Protein AF-A0A4U5NTP9-F1 (afdb_monomer_lite)

Radius of gyration: 81.12 Å; chains: 1; bounding box: 148×32×217 Å

Structure (mmCIF, N/CA/C/O backbone):
data_AF-A0A4U5NTP9-F1
#
_entry.id   AF-A0A4U5NTP9-F1
#
loop_
_atom_site.group_PDB
_atom_site.id
_atom_site.type_symbol
_atom_site.label_atom_id
_atom_site.label_alt_id
_atom_site.label_comp_id
_atom_site.label_asym_id
_atom_site.label_entity_id
_atom_site.label_seq_id
_atom_site.pdbx_PDB_ins_code
_atom_site.Cartn_x
_atom_site.Cartn_y
_atom_site.Cartn_z
_atom_site.occupancy
_atom_site.B_iso_or_equiv
_atom_site.auth_seq_id
_atom_site.auth_comp_id
_atom_site.auth_asym_id
_atom_site.auth_atom_id
_atom_site.pdbx_PDB_model_num
AT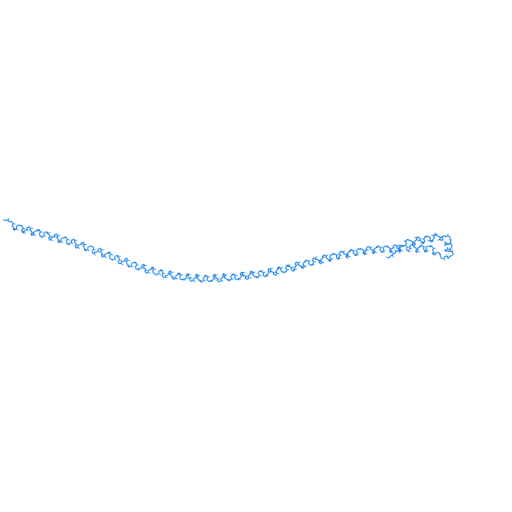OM 1 N N . MET A 1 1 ? -84.550 20.512 112.341 1.00 55.44 1 MET A N 1
ATOM 2 C CA . MET A 1 1 ? -84.584 19.495 111.273 1.00 55.44 1 MET A CA 1
ATOM 3 C C . MET A 1 1 ? -83.662 19.978 110.175 1.00 55.44 1 MET A C 1
ATOM 5 O O . MET A 1 1 ? -84.067 20.943 109.560 1.00 55.44 1 MET A O 1
ATOM 9 N N . ASP A 1 2 ? -82.471 19.397 109.974 1.00 61.06 2 ASP A N 1
ATOM 10 C CA . ASP A 1 2 ? -81.828 19.456 108.637 1.00 61.06 2 ASP A CA 1
ATOM 11 C C . ASP A 1 2 ? -80.583 18.567 108.452 1.00 61.06 2 ASP A C 1
ATOM 13 O O . ASP A 1 2 ? -80.307 18.161 107.331 1.00 61.06 2 ASP A O 1
ATOM 17 N N . PHE A 1 3 ? -79.904 18.121 109.518 1.00 73.62 3 PHE A N 1
ATOM 18 C CA . PHE A 1 3 ? -78.713 17.257 109.379 1.00 73.62 3 PHE A CA 1
ATOM 19 C C . PHE A 1 3 ? -78.983 15.930 108.641 1.00 73.62 3 PHE A C 1
ATOM 21 O O . PHE A 1 3 ? -78.194 15.477 107.818 1.00 73.62 3 PHE A O 1
ATOM 28 N N . HIS A 1 4 ? -80.136 15.301 108.889 1.00 76.88 4 HIS A N 1
ATOM 29 C CA . HIS A 1 4 ? -80.514 14.064 108.196 1.00 76.88 4 HIS A CA 1
ATOM 30 C C . HIS A 1 4 ? -80.747 14.283 106.692 1.00 76.88 4 HIS A C 1
ATOM 32 O O . HIS A 1 4 ? -80.497 13.387 105.889 1.00 76.88 4 HIS A O 1
ATOM 38 N N . ARG A 1 5 ? -81.194 15.485 106.311 1.00 79.06 5 ARG A N 1
ATOM 39 C CA . ARG A 1 5 ? -81.426 15.876 104.920 1.00 79.06 5 ARG A CA 1
ATOM 40 C C . ARG A 1 5 ? -80.103 16.147 104.203 1.00 79.06 5 ARG A C 1
ATOM 42 O O . ARG A 1 5 ? -79.916 15.642 103.103 1.00 79.06 5 ARG A O 1
ATOM 49 N N . GLU A 1 6 ? -79.166 16.825 104.868 1.00 79.56 6 GLU A N 1
ATOM 50 C CA . GLU A 1 6 ? -77.796 17.036 104.376 1.00 79.56 6 GLU A CA 1
ATOM 51 C C . GLU A 1 6 ? -77.040 15.717 104.172 1.00 79.56 6 GLU A C 1
ATOM 53 O O . GLU A 1 6 ? -76.431 15.518 103.125 1.00 79.56 6 GLU A O 1
ATOM 58 N N . VAL A 1 7 ? -77.121 14.772 105.117 1.00 81.00 7 VAL A N 1
ATOM 59 C CA . VAL A 1 7 ? -76.490 13.445 104.970 1.00 81.00 7 VAL A CA 1
ATOM 60 C C . VAL A 1 7 ? -77.064 12.679 103.769 1.00 81.00 7 VAL A C 1
ATOM 62 O O . VAL A 1 7 ? -76.314 12.045 103.025 1.00 81.00 7 VAL A O 1
ATOM 65 N N . LEU A 1 8 ? -78.380 12.759 103.547 1.00 84.12 8 LEU A N 1
ATOM 66 C CA . LEU A 1 8 ? -79.054 12.164 102.387 1.00 84.12 8 LEU A CA 1
ATOM 67 C C . LEU A 1 8 ? -78.630 12.815 101.062 1.00 84.12 8 LEU A C 1
ATOM 69 O O . LEU A 1 8 ? -78.429 12.106 100.072 1.00 84.12 8 LEU A O 1
ATOM 73 N N . ASP A 1 9 ? -78.467 14.138 101.031 1.00 85.06 9 ASP A N 1
ATOM 74 C CA . ASP A 1 9 ? -78.001 14.859 99.843 1.00 85.06 9 ASP A CA 1
ATOM 75 C C . ASP A 1 9 ? -76.523 14.583 99.543 1.00 85.06 9 ASP A C 1
ATOM 77 O O . ASP A 1 9 ? -76.183 14.322 98.388 1.00 85.06 9 ASP A O 1
ATOM 81 N N . VAL A 1 10 ? -75.660 14.506 100.562 1.00 85.38 10 VAL A N 1
ATOM 82 C CA . VAL A 1 10 ? -74.255 14.090 100.405 1.00 85.38 10 VAL A CA 1
ATOM 83 C C . VAL A 1 10 ? -74.169 12.656 99.878 1.00 85.38 10 VAL A C 1
ATOM 85 O O . VAL A 1 10 ? -73.410 12.388 98.950 1.00 85.38 10 VAL A O 1
ATOM 88 N N . GLN A 1 11 ? -74.980 11.723 100.390 1.00 85.12 11 GLN A N 1
ATOM 89 C CA . GLN A 1 11 ? -75.028 10.350 99.866 1.00 85.12 11 GLN A CA 1
ATOM 90 C C . GLN A 1 11 ? -75.490 10.293 98.404 1.00 85.12 11 GLN A C 1
ATOM 92 O O . GLN A 1 11 ? -74.932 9.525 97.614 1.00 85.12 11 GLN A O 1
ATOM 97 N N . LYS A 1 12 ? -76.483 11.105 98.018 1.00 87.25 12 LYS A N 1
ATOM 98 C CA . LYS A 1 12 ? -76.909 11.231 96.616 1.00 87.25 12 LYS A CA 1
ATOM 99 C C . LYS A 1 12 ? -75.796 11.799 95.740 1.00 87.25 12 LYS A C 1
ATOM 101 O O . LYS A 1 12 ? -75.525 11.218 94.692 1.00 87.25 12 LYS A O 1
ATOM 106 N N . GLN A 1 13 ? -75.137 12.876 96.168 1.00 86.25 13 GLN A N 1
ATOM 107 C CA . GLN A 1 13 ? -74.015 13.481 95.443 1.00 86.25 13 GLN A CA 1
ATOM 108 C C . GLN A 1 13 ? -72.869 12.485 95.255 1.00 86.25 13 GLN A C 1
ATOM 110 O O . GLN A 1 13 ? -72.395 12.312 94.138 1.00 86.25 13 GLN A O 1
ATOM 115 N N . LEU A 1 14 ? -72.495 11.746 96.302 1.00 89.00 14 LEU A N 1
ATOM 116 C CA . LEU A 1 14 ? -71.423 10.749 96.247 1.00 89.00 14 LEU A CA 1
ATOM 117 C C . LEU A 1 14 ? -71.774 9.573 95.321 1.00 89.00 14 LEU A C 1
ATOM 119 O O . LEU A 1 14 ? -70.913 9.049 94.615 1.00 89.00 14 LEU A O 1
ATOM 123 N N . LYS A 1 15 ? -73.053 9.174 95.275 1.00 90.38 15 LYS A N 1
ATOM 124 C CA . LYS A 1 15 ? -73.550 8.156 94.338 1.00 90.38 15 LYS A CA 1
ATOM 125 C C . LYS A 1 15 ? -73.507 8.647 92.888 1.00 90.38 15 LYS A C 1
ATOM 127 O O . LYS A 1 15 ? -73.082 7.894 92.015 1.00 90.38 15 LYS A O 1
ATOM 132 N N . VAL A 1 16 ? -73.923 9.890 92.633 1.00 88.69 16 VAL A N 1
ATOM 133 C CA . VAL A 1 16 ? -73.841 10.520 91.303 1.00 88.69 16 VAL A CA 1
ATOM 134 C C . VAL A 1 16 ? -72.384 10.657 90.864 1.00 88.69 16 VAL A C 1
ATOM 136 O O . VAL A 1 16 ? -72.060 10.298 89.735 1.00 88.69 16 VAL A O 1
ATOM 139 N N . GLN A 1 17 ? -71.499 11.088 91.763 1.00 91.19 17 GLN A N 1
ATOM 140 C CA . GLN A 1 17 ? -70.077 11.237 91.484 1.00 91.19 17 GLN A CA 1
ATOM 141 C C . GLN A 1 17 ? -69.429 9.891 91.132 1.00 91.19 17 GLN A C 1
ATOM 143 O O . GLN A 1 17 ? -68.826 9.775 90.069 1.00 91.19 17 GLN A O 1
ATOM 148 N N . ARG A 1 18 ? -69.653 8.835 91.928 1.00 90.94 18 ARG A N 1
ATOM 149 C CA . ARG A 1 18 ? -69.164 7.480 91.603 1.00 90.94 18 ARG A CA 1
ATOM 150 C C . ARG A 1 18 ? -69.682 6.963 90.264 1.00 90.94 18 ARG A C 1
ATOM 152 O O . ARG A 1 18 ? -68.926 6.354 89.519 1.00 90.94 18 ARG A O 1
ATOM 159 N N . MET A 1 19 ? -70.959 7.197 89.952 1.00 92.38 19 MET A N 1
ATOM 160 C CA . MET A 1 19 ? -71.532 6.834 88.650 1.00 92.38 19 MET A CA 1
ATOM 161 C C . MET A 1 19 ? -70.857 7.599 87.505 1.00 92.38 19 MET A C 1
ATOM 163 O O . MET A 1 19 ? -70.591 7.015 86.459 1.00 92.38 19 MET A O 1
ATOM 167 N N . SER A 1 20 ? -70.566 8.892 87.694 1.00 91.94 20 SER A N 1
ATOM 168 C CA . SER A 1 20 ? -69.849 9.685 86.690 1.00 91.94 20 SER A CA 1
ATOM 169 C C . SER A 1 20 ? -68.401 9.228 86.508 1.00 91.94 20 SER A C 1
ATOM 171 O O . SER A 1 20 ? -67.966 9.087 85.372 1.00 91.94 20 SER A O 1
ATOM 173 N N . GLU A 1 21 ? -67.686 8.917 87.592 1.00 93.06 21 GLU A N 1
ATOM 174 C CA . GLU A 1 21 ? -66.315 8.394 87.554 1.00 93.06 21 GLU A CA 1
ATOM 175 C C . GLU A 1 21 ? -66.259 7.021 86.874 1.00 93.06 21 GLU A C 1
ATOM 177 O O . GLU A 1 21 ? -65.410 6.804 86.016 1.00 93.06 21 GLU A O 1
ATOM 182 N N . LEU A 1 22 ? -67.198 6.119 87.190 1.00 94.06 22 LEU A N 1
ATOM 183 C CA . LEU A 1 22 ? -67.340 4.828 86.507 1.00 94.06 22 LEU A CA 1
ATOM 184 C C . LEU A 1 22 ? -67.540 5.009 85.003 1.00 94.06 22 LEU A C 1
ATOM 186 O O . LEU A 1 22 ? -66.823 4.396 84.220 1.00 94.06 22 LEU A O 1
ATOM 190 N N . LYS A 1 23 ? -68.452 5.898 84.602 1.00 94.12 23 LYS A N 1
ATOM 191 C CA . LYS A 1 23 ? -68.735 6.157 83.187 1.00 94.12 23 LYS A CA 1
ATOM 192 C C . LYS A 1 23 ? -67.542 6.781 82.454 1.00 94.12 23 LYS A C 1
ATOM 194 O O . LYS A 1 23 ? -67.289 6.442 81.303 1.00 94.12 23 LYS A O 1
ATOM 199 N N . ILE A 1 24 ? -66.800 7.678 83.108 1.00 95.25 24 ILE A N 1
ATOM 200 C CA . ILE A 1 24 ? -65.560 8.251 82.561 1.00 95.25 24 ILE A CA 1
ATOM 201 C C . ILE A 1 24 ? -64.494 7.159 82.412 1.00 95.25 24 ILE A C 1
ATOM 203 O O . ILE A 1 24 ? -63.852 7.073 81.370 1.00 95.25 24 ILE A O 1
ATOM 207 N N . ASN A 1 25 ? -64.326 6.299 83.418 1.00 94.62 25 ASN A N 1
ATOM 208 C CA . ASN A 1 25 ? -63.371 5.195 83.360 1.00 94.62 25 ASN A CA 1
ATOM 209 C C . ASN A 1 25 ? -63.723 4.197 82.251 1.00 94.62 25 ASN A C 1
ATOM 211 O O . ASN A 1 25 ? -62.827 3.784 81.525 1.00 94.62 25 ASN A O 1
ATOM 215 N N . GLU A 1 26 ? -65.001 3.853 82.072 1.00 95.19 26 GLU A N 1
ATOM 216 C CA . GLU A 1 26 ? -65.471 3.017 80.958 1.00 95.19 26 GLU A CA 1
ATOM 217 C C . GLU A 1 26 ? -65.110 3.633 79.600 1.00 95.19 26 GLU A C 1
ATOM 219 O O . GLU A 1 26 ? -64.556 2.943 78.750 1.00 95.19 26 GLU A O 1
ATOM 224 N N . GLN A 1 27 ? -65.324 4.942 79.420 1.00 95.75 27 GLN A N 1
ATOM 225 C CA . GLN A 1 27 ? -64.934 5.648 78.192 1.00 95.75 27 GLN A CA 1
ATOM 226 C C . GLN A 1 27 ? -63.416 5.659 77.967 1.00 95.75 27 GLN A C 1
ATOM 228 O O . GLN A 1 27 ? -62.956 5.528 76.833 1.00 95.75 27 GLN A O 1
ATOM 233 N N . ILE A 1 28 ? -62.622 5.822 79.030 1.00 95.94 28 ILE A N 1
ATOM 234 C CA . ILE A 1 28 ? -61.156 5.768 78.945 1.00 95.94 28 ILE A CA 1
ATOM 235 C C . ILE A 1 28 ? -60.696 4.356 78.573 1.00 95.94 28 ILE A C 1
ATOM 237 O O . ILE A 1 28 ? -59.825 4.218 77.717 1.00 95.94 28 ILE A O 1
ATOM 241 N N . ILE A 1 29 ? -61.277 3.320 79.184 1.00 96.06 29 ILE A N 1
ATOM 242 C CA . ILE A 1 29 ? -60.974 1.919 78.873 1.00 96.06 29 ILE A CA 1
ATOM 243 C C . ILE A 1 29 ? -61.306 1.631 77.409 1.00 96.06 29 ILE A C 1
ATOM 245 O O . ILE A 1 29 ? -60.441 1.146 76.688 1.00 96.06 29 ILE A O 1
ATOM 249 N N . GLU A 1 30 ? -62.500 2.003 76.946 1.00 96.25 30 GLU A N 1
ATOM 250 C CA . GLU A 1 30 ? -62.917 1.816 75.552 1.00 96.25 30 GLU A CA 1
ATOM 251 C C . GLU A 1 30 ? -61.967 2.527 74.576 1.00 96.25 30 GLU A C 1
ATOM 253 O O . GLU A 1 30 ? -61.561 1.956 73.561 1.00 96.25 30 GLU A O 1
ATOM 258 N N . LYS A 1 31 ? -61.541 3.754 74.905 1.00 96.75 31 LYS A N 1
ATOM 259 C CA . LYS A 1 31 ? -60.557 4.485 74.103 1.00 96.75 31 LYS A CA 1
ATOM 260 C C . LYS A 1 31 ? -59.209 3.761 74.053 1.00 96.75 31 LYS A C 1
ATOM 262 O O . LYS A 1 31 ? -58.683 3.554 72.967 1.00 96.75 31 LYS A O 1
ATOM 267 N N . LEU A 1 32 ? -58.671 3.340 75.198 1.00 96.75 32 LEU A N 1
ATOM 268 C CA . LEU A 1 32 ? -57.393 2.621 75.264 1.00 96.75 32 LEU A CA 1
ATOM 269 C C . LEU A 1 32 ? -57.450 1.261 74.555 1.00 96.75 32 LEU A C 1
ATOM 271 O O . LEU A 1 32 ? -56.460 0.830 73.965 1.00 96.75 32 LEU A O 1
ATOM 275 N N . GLU A 1 33 ? -58.593 0.577 74.593 1.00 96.56 33 GLU A N 1
ATOM 276 C CA . GLU A 1 33 ? -58.809 -0.660 73.842 1.00 96.56 33 GLU A CA 1
ATOM 277 C C . GLU A 1 33 ? -58.811 -0.423 72.330 1.00 96.56 33 GLU A C 1
ATOM 279 O O . GLU A 1 33 ? -58.256 -1.239 71.590 1.00 96.56 33 GLU A O 1
ATOM 284 N N . ASN A 1 34 ? -59.409 0.678 71.868 1.00 96.88 34 ASN A N 1
ATOM 285 C CA . ASN A 1 34 ? -59.398 1.059 70.457 1.00 96.88 34 ASN A CA 1
ATOM 286 C C . ASN A 1 34 ? -57.995 1.472 69.998 1.00 96.88 34 ASN A C 1
ATOM 288 O O . ASN A 1 34 ? -57.501 0.889 69.033 1.00 96.88 34 ASN A O 1
ATOM 292 N N . ASP A 1 35 ? -57.304 2.339 70.743 1.00 97.31 35 ASP A N 1
ATOM 293 C CA . ASP A 1 35 ? -55.903 2.703 70.478 1.00 97.31 35 ASP A CA 1
ATOM 294 C C . ASP A 1 35 ? -55.016 1.437 70.444 1.00 97.31 35 ASP A C 1
ATOM 296 O O . ASP A 1 35 ? -54.167 1.253 69.571 1.00 97.31 35 ASP A O 1
ATOM 300 N N . GLY A 1 36 ? -55.259 0.493 71.363 1.00 97.06 36 GLY A N 1
ATOM 301 C CA . GLY A 1 36 ? -54.557 -0.788 71.424 1.00 97.06 36 GLY A CA 1
ATOM 302 C C . GLY A 1 36 ? -54.857 -1.740 70.260 1.00 97.06 36 GLY A C 1
ATOM 303 O O . GLY A 1 36 ? -54.035 -2.617 69.981 1.00 97.06 36 GLY A O 1
ATOM 304 N N . LYS A 1 37 ? -56.005 -1.607 69.583 1.00 97.06 37 LYS A N 1
ATOM 305 C CA . LYS A 1 37 ? -56.325 -2.333 68.340 1.00 97.06 37 LYS A CA 1
ATOM 306 C C . LYS A 1 37 ? -55.674 -1.661 67.133 1.00 97.06 37 LYS A C 1
ATOM 308 O O . LYS A 1 37 ? -55.098 -2.367 66.309 1.00 97.06 37 LYS A O 1
ATOM 313 N N . GLU A 1 38 ? -55.720 -0.332 67.055 1.00 97.56 38 GLU A N 1
ATOM 314 C CA . GLU A 1 38 ? -55.098 0.450 65.979 1.00 97.56 38 GLU A CA 1
ATOM 315 C C . GLU A 1 38 ? -53.583 0.224 65.928 1.00 97.56 38 GLU A C 1
ATOM 317 O O . GLU A 1 38 ? -53.055 -0.154 64.884 1.00 97.56 38 GLU A O 1
ATOM 322 N N . LEU A 1 39 ? -52.900 0.311 67.075 1.00 97.81 39 LEU A N 1
ATOM 323 C CA . LEU A 1 39 ? -51.461 0.041 67.164 1.00 97.81 39 LEU A CA 1
ATOM 324 C C . LEU A 1 39 ? -51.097 -1.391 66.749 1.00 97.81 39 LEU A C 1
ATOM 326 O O . LEU A 1 39 ? -50.040 -1.617 66.165 1.00 97.81 39 LEU A O 1
ATOM 330 N N . ARG A 1 40 ? -51.952 -2.384 67.033 1.00 97.19 40 ARG A N 1
ATOM 331 C CA . ARG A 1 40 ? -51.715 -3.767 66.575 1.00 97.19 40 ARG A CA 1
ATOM 332 C C . ARG A 1 40 ? -51.832 -3.879 65.062 1.00 97.19 40 ARG A C 1
ATOM 334 O O . ARG A 1 40 ? -50.978 -4.515 64.454 1.00 97.19 40 ARG A O 1
ATOM 341 N N . ALA A 1 41 ? -52.849 -3.251 64.475 1.00 97.06 41 ALA A N 1
ATOM 342 C CA . ALA A 1 41 ? -53.028 -3.230 63.028 1.00 97.06 41 ALA A CA 1
ATOM 343 C C . ALA A 1 41 ? -51.844 -2.546 62.325 1.00 97.06 41 ALA A C 1
ATOM 345 O O . ALA A 1 41 ? -51.340 -3.067 61.333 1.00 97.06 41 ALA A O 1
ATOM 346 N N . GLU A 1 42 ? -51.348 -1.433 62.873 1.00 97.94 42 GLU A N 1
ATOM 347 C CA . GLU A 1 42 ? -50.154 -0.750 62.362 1.00 97.94 42 GLU A CA 1
ATOM 348 C C . GLU A 1 42 ? -48.901 -1.633 62.469 1.00 97.94 42 GLU A C 1
ATOM 350 O O . GLU A 1 42 ? -48.163 -1.785 61.496 1.00 97.94 42 GLU A O 1
ATOM 355 N N . ILE A 1 43 ? -48.685 -2.283 63.620 1.00 97.88 43 ILE A N 1
ATOM 356 C CA . ILE A 1 43 ? -47.568 -3.220 63.819 1.00 97.88 43 ILE A CA 1
ATOM 357 C C . ILE A 1 43 ? -47.618 -4.368 62.807 1.00 97.88 43 ILE A C 1
ATOM 359 O O . ILE A 1 43 ? -46.573 -4.771 62.293 1.00 97.88 43 ILE A O 1
ATOM 363 N N . ASP A 1 44 ? -48.796 -4.925 62.537 1.00 97.12 44 ASP A N 1
ATOM 364 C CA . ASP A 1 44 ? -48.932 -6.025 61.586 1.00 97.12 44 ASP A CA 1
ATOM 365 C C . ASP A 1 44 ? -48.697 -5.555 60.141 1.00 97.12 44 ASP A C 1
ATOM 367 O O . ASP A 1 44 ? -47.958 -6.221 59.413 1.00 97.12 44 ASP A O 1
ATOM 371 N N . GLY A 1 45 ? -49.166 -4.359 59.768 1.00 98.12 45 GLY A N 1
ATOM 372 C CA . GLY A 1 45 ? -48.838 -3.737 58.479 1.00 98.12 45 GLY A CA 1
ATOM 373 C C . GLY A 1 45 ? -47.334 -3.490 58.297 1.00 98.12 45 GLY A C 1
ATOM 374 O O . GLY A 1 45 ? -46.758 -3.859 57.273 1.00 98.12 45 GLY A O 1
ATOM 375 N N . LEU A 1 46 ? -46.656 -2.964 59.323 1.00 98.00 46 LEU A N 1
ATOM 376 C CA . LEU A 1 46 ? -45.201 -2.764 59.301 1.00 98.00 46 LEU A CA 1
ATOM 377 C C . LEU A 1 46 ? -44.431 -4.088 59.187 1.00 98.00 46 LEU A C 1
ATOM 379 O O . LEU A 1 46 ? -43.391 -4.150 58.530 1.00 98.00 46 LEU A O 1
ATOM 383 N N . LYS A 1 47 ? -44.915 -5.174 59.804 1.00 97.12 47 LYS A N 1
ATOM 384 C CA . LYS A 1 47 ? -44.296 -6.502 59.648 1.00 97.12 47 LYS A CA 1
ATOM 385 C C . LYS A 1 47 ? -44.402 -7.007 58.214 1.00 97.12 47 LYS A C 1
ATOM 387 O O . LYS A 1 47 ? -43.422 -7.558 57.711 1.00 97.12 47 LYS A O 1
ATOM 392 N N . GLU A 1 48 ? -45.556 -6.841 57.574 1.00 97.25 48 GLU A N 1
ATOM 393 C CA . GLU A 1 48 ? -45.754 -7.223 56.172 1.00 97.25 48 GLU A CA 1
ATOM 394 C C . GLU A 1 48 ? -44.829 -6.423 55.247 1.00 97.25 48 GLU A C 1
ATOM 396 O O . GLU A 1 48 ? -44.142 -7.011 54.407 1.00 97.25 48 GLU A O 1
ATOM 401 N N . GLU A 1 49 ? -44.711 -5.112 55.470 1.00 98.06 49 GLU A N 1
ATOM 402 C CA . GLU A 1 49 ? -43.785 -4.252 54.727 1.00 98.06 49 GLU A CA 1
ATOM 403 C C . GLU A 1 49 ? -42.323 -4.694 54.907 1.00 98.06 49 GLU A C 1
ATOM 405 O O . GLU A 1 49 ? -41.590 -4.845 53.928 1.00 98.06 49 GLU A O 1
ATOM 410 N N . ILE A 1 50 ? -41.899 -5.002 56.139 1.00 97.94 50 ILE A N 1
ATOM 411 C CA . ILE A 1 50 ? -40.548 -5.516 56.422 1.00 97.94 50 ILE A CA 1
ATOM 412 C C . ILE A 1 50 ? -40.279 -6.830 55.676 1.00 97.94 50 ILE A C 1
ATOM 414 O O . ILE A 1 50 ? -39.155 -7.058 55.218 1.00 97.94 50 ILE A O 1
ATOM 418 N N . VAL A 1 51 ? -41.271 -7.717 55.561 1.00 97.75 51 VAL A N 1
ATOM 419 C CA . VAL A 1 51 ? -41.132 -8.965 54.792 1.00 97.75 51 VAL A CA 1
ATOM 420 C C . VAL A 1 51 ? -40.982 -8.667 53.298 1.00 97.75 51 VAL A C 1
ATOM 422 O O . VAL A 1 51 ? -40.092 -9.242 52.667 1.00 97.75 51 VAL A O 1
ATOM 425 N N . GLY A 1 52 ? -41.778 -7.741 52.755 1.00 98.19 52 GLY A N 1
ATOM 426 C CA . GLY A 1 52 ? -41.659 -7.279 51.369 1.00 98.19 52 GLY A CA 1
ATOM 427 C C . GLY A 1 52 ? -40.272 -6.709 51.065 1.00 98.19 52 GLY A C 1
ATOM 428 O O . GLY A 1 52 ? -39.580 -7.195 50.172 1.00 98.19 52 GLY A O 1
ATOM 429 N N . LEU A 1 53 ? -39.795 -5.777 51.894 1.00 98.00 53 LEU A N 1
ATOM 430 C CA . LEU A 1 53 ? -38.473 -5.162 51.740 1.00 98.00 53 LEU A CA 1
ATOM 431 C C . LEU A 1 53 ? -37.331 -6.186 51.809 1.00 98.00 53 LEU A C 1
ATOM 433 O O . LEU A 1 53 ? -36.348 -6.073 51.078 1.00 98.00 53 LEU A O 1
ATOM 437 N N . LYS A 1 54 ? -37.443 -7.217 52.656 1.00 97.69 54 LYS A N 1
ATOM 438 C CA . LYS A 1 54 ? -36.442 -8.297 52.717 1.00 97.69 54 LYS A CA 1
ATOM 439 C C . LYS A 1 54 ? -36.386 -9.119 51.429 1.00 97.69 54 LYS A C 1
ATOM 441 O O . LYS A 1 54 ? -35.293 -9.510 51.019 1.00 97.69 54 LYS A O 1
ATOM 446 N N . LEU A 1 55 ? -37.532 -9.384 50.802 1.00 97.69 55 LEU A N 1
ATOM 447 C CA . LEU A 1 55 ? -37.587 -10.076 49.511 1.00 97.69 55 LEU A CA 1
ATOM 448 C C . LEU A 1 55 ? -36.968 -9.223 48.401 1.00 97.69 55 LEU A C 1
ATOM 450 O O . LEU A 1 55 ? -36.172 -9.735 47.613 1.00 97.69 55 LEU A O 1
ATOM 454 N N . ASP A 1 56 ? -37.263 -7.925 48.385 1.00 98.12 56 ASP A N 1
ATOM 455 C CA . ASP A 1 56 ? -36.697 -6.997 47.406 1.00 98.12 56 ASP A CA 1
ATOM 456 C C . ASP A 1 56 ? -35.174 -6.894 47.536 1.00 98.12 56 ASP A C 1
ATOM 458 O O . ASP A 1 56 ? -34.461 -6.988 46.535 1.00 98.12 56 ASP A O 1
ATOM 462 N N . ILE A 1 57 ? -34.652 -6.803 48.766 1.00 98.00 57 ILE A N 1
ATOM 463 C CA . ILE A 1 57 ? -33.205 -6.820 49.028 1.00 98.00 57 ILE A CA 1
ATOM 464 C C . ILE A 1 57 ? -32.568 -8.104 48.482 1.00 98.00 57 ILE A C 1
ATOM 466 O O . ILE A 1 57 ? -31.561 -8.032 47.775 1.00 98.00 57 ILE A O 1
ATOM 470 N N . ALA A 1 58 ? -33.163 -9.271 48.747 1.00 97.69 58 ALA A N 1
ATOM 471 C CA . ALA A 1 58 ? -32.637 -10.547 48.264 1.00 97.69 58 ALA A CA 1
ATOM 472 C C . ALA A 1 58 ? -32.617 -10.632 46.724 1.00 97.69 58 ALA A C 1
ATOM 474 O O . ALA A 1 58 ? -31.657 -11.139 46.134 1.00 97.69 58 ALA A O 1
ATOM 475 N N . ASN A 1 59 ? -33.646 -10.101 46.058 1.00 97.81 59 ASN A N 1
ATOM 476 C CA . ASN A 1 59 ? -33.701 -10.035 44.597 1.00 97.81 59 ASN A CA 1
ATOM 477 C C . ASN A 1 59 ? -32.619 -9.103 44.032 1.00 97.81 59 ASN A C 1
ATOM 479 O O . ASN A 1 59 ? -31.882 -9.496 43.126 1.00 97.81 59 ASN A O 1
ATOM 483 N N . VAL A 1 60 ? -32.448 -7.914 44.617 1.00 98.06 60 VAL A N 1
ATOM 484 C CA . VAL A 1 60 ? -31.401 -6.960 44.217 1.00 98.06 60 VAL A CA 1
ATOM 485 C C . VAL A 1 60 ? -30.001 -7.551 44.404 1.00 98.06 60 VAL A C 1
ATOM 487 O O . VAL A 1 60 ? -29.127 -7.362 43.555 1.00 98.06 60 VAL A O 1
ATOM 490 N N . GLU A 1 61 ? -29.759 -8.300 45.480 1.00 97.44 61 GLU A N 1
ATOM 491 C CA . GLU A 1 61 ? -28.480 -8.983 45.697 1.00 97.44 61 GLU A CA 1
ATOM 492 C C . GLU A 1 61 ? -28.198 -10.048 44.632 1.00 97.44 61 GLU A C 1
ATOM 494 O O . GLU A 1 61 ? -27.071 -10.141 44.130 1.00 97.44 61 GLU A O 1
ATOM 499 N N . LYS A 1 62 ? -29.219 -10.814 44.235 1.00 97.56 62 LYS A N 1
ATOM 500 C CA . LYS A 1 62 ? -29.114 -11.804 43.158 1.00 97.56 62 LYS A CA 1
ATOM 501 C C . LYS A 1 62 ? -28.809 -11.142 41.812 1.00 97.56 62 LYS A C 1
ATOM 503 O O . LYS A 1 62 ? -27.906 -11.589 41.097 1.00 97.56 62 LYS A O 1
ATOM 508 N N . ASP A 1 63 ? -29.495 -10.050 41.492 1.00 97.94 63 ASP A N 1
ATOM 509 C CA . ASP A 1 63 ? -29.262 -9.293 40.261 1.00 97.94 63 ASP A CA 1
ATOM 510 C C . ASP A 1 63 ? -27.862 -8.676 40.242 1.00 97.94 63 ASP A C 1
ATOM 512 O O . ASP A 1 63 ? -27.139 -8.784 39.248 1.00 97.94 63 ASP A O 1
ATOM 516 N N . LYS A 1 64 ? -27.411 -8.124 41.374 1.00 98.00 64 LYS A N 1
ATOM 517 C CA . LYS A 1 64 ? -26.046 -7.612 41.541 1.00 98.00 64 LYS A CA 1
ATOM 518 C C . LYS A 1 64 ? -25.000 -8.691 41.259 1.00 98.00 64 LYS A C 1
ATOM 520 O O . LYS A 1 64 ? -24.035 -8.423 40.543 1.00 98.00 64 LYS A O 1
ATOM 525 N N . GLN A 1 65 ? -25.172 -9.905 41.786 1.00 97.50 65 GLN A N 1
ATOM 526 C CA . GLN A 1 65 ? -24.249 -11.016 41.519 1.00 97.50 65 GLN A CA 1
ATOM 527 C C . GLN A 1 65 ? -24.233 -11.405 40.034 1.00 97.50 65 GLN A C 1
ATOM 529 O O . GLN A 1 65 ? -23.159 -11.605 39.460 1.00 97.50 65 GLN A O 1
ATOM 534 N N . SER A 1 66 ? -25.404 -11.448 39.393 1.00 98.06 66 SER A N 1
ATOM 535 C CA . SER A 1 66 ? -25.528 -11.715 37.955 1.00 98.06 66 SER A CA 1
ATOM 536 C C . SER A 1 66 ? -24.783 -10.669 37.118 1.00 98.06 66 SER A C 1
ATOM 538 O O . SER A 1 66 ? -23.956 -11.018 36.270 1.00 98.06 66 SER A O 1
ATOM 540 N N . ILE A 1 67 ? -24.994 -9.382 37.413 1.00 98.12 67 ILE A N 1
ATOM 541 C CA . ILE A 1 67 ? -24.338 -8.260 36.728 1.00 98.12 67 ILE A CA 1
ATOM 542 C C . ILE A 1 67 ? -22.818 -8.324 36.906 1.00 98.12 67 ILE A C 1
ATOM 544 O O . ILE A 1 67 ? -22.080 -8.158 35.934 1.00 98.12 67 ILE A O 1
ATOM 548 N N . VAL A 1 68 ? -22.323 -8.612 38.115 1.00 97.94 68 VAL A N 1
ATOM 549 C CA . VAL A 1 68 ? -20.880 -8.765 38.366 1.00 97.94 68 VAL A CA 1
ATOM 550 C C . VAL A 1 68 ? -20.290 -9.899 37.523 1.00 97.94 68 VAL A C 1
ATOM 552 O O . VAL A 1 68 ? -19.247 -9.709 36.893 1.00 97.94 68 VAL A O 1
ATOM 555 N N . GLY A 1 69 ? -20.968 -11.046 37.439 1.00 98.00 69 GLY A N 1
ATOM 556 C CA . GLY A 1 69 ? -20.528 -12.167 36.606 1.00 98.00 69 GLY A CA 1
ATOM 557 C C . GLY A 1 69 ? -20.508 -11.831 35.110 1.00 98.00 69 GLY A C 1
ATOM 558 O O . GLY A 1 69 ? -19.568 -12.195 34.398 1.00 98.00 69 GLY A O 1
ATOM 559 N N . GLN A 1 70 ? -21.509 -11.098 34.617 1.00 97.81 70 GLN A N 1
ATOM 560 C CA . GLN A 1 70 ? -21.531 -10.614 33.233 1.00 97.81 70 GLN A CA 1
ATOM 561 C C . GLN A 1 70 ? -20.397 -9.620 32.961 1.00 97.81 70 GLN A C 1
ATOM 563 O O . GLN A 1 70 ? -19.716 -9.734 31.939 1.00 97.81 70 GLN A O 1
ATOM 568 N N . ARG A 1 71 ? -20.141 -8.696 33.894 1.00 97.94 71 ARG A N 1
ATOM 569 C CA . ARG A 1 71 ? -19.057 -7.714 33.780 1.00 97.94 71 ARG A CA 1
ATOM 570 C C . ARG A 1 71 ? -17.694 -8.392 33.669 1.00 97.94 71 ARG A C 1
ATOM 572 O O . ARG A 1 71 ? -16.930 -8.056 32.772 1.00 97.94 71 ARG A O 1
ATOM 579 N N . GLN A 1 72 ? -17.424 -9.400 34.498 1.00 98.19 72 GLN A N 1
ATOM 580 C CA . GLN A 1 72 ? -16.178 -10.175 34.439 1.00 98.19 72 GLN A CA 1
ATOM 581 C C . GLN A 1 72 ? -15.998 -10.896 33.093 1.00 98.19 72 GLN A C 1
ATOM 583 O O . GLN A 1 72 ? -14.906 -10.893 32.523 1.00 98.19 72 GLN A O 1
ATOM 588 N N . LYS A 1 73 ? -17.071 -11.482 32.540 1.00 98.00 73 LYS A N 1
ATOM 589 C CA . LYS A 1 73 ? -17.028 -12.114 31.208 1.00 98.00 73 LYS A CA 1
ATOM 590 C C . LYS A 1 73 ? -16.718 -11.097 30.110 1.00 98.00 73 LYS A C 1
ATOM 592 O O . LYS A 1 73 ? -15.902 -11.381 29.233 1.00 98.00 73 LYS A O 1
ATOM 597 N N . LEU A 1 74 ? -17.351 -9.925 30.158 1.00 98.00 74 LEU A N 1
ATOM 598 C CA . LEU A 1 74 ? -17.105 -8.840 29.206 1.00 98.00 74 LEU A CA 1
ATOM 599 C C . LEU A 1 74 ? -15.666 -8.323 29.303 1.00 98.00 74 LEU A C 1
ATOM 601 O O . LEU A 1 74 ? -15.010 -8.184 28.273 1.00 98.00 74 LEU A O 1
ATOM 605 N N . GLU A 1 75 ? -15.151 -8.110 30.514 1.00 98.19 75 GLU A N 1
ATOM 606 C CA . GLU A 1 75 ? -13.763 -7.695 30.752 1.00 98.19 75 GLU A CA 1
ATOM 607 C C . GLU A 1 75 ? -12.760 -8.705 30.160 1.00 98.19 75 GLU A C 1
ATOM 609 O O . GLU A 1 75 ? -11.808 -8.310 29.480 1.00 98.19 75 GLU A O 1
ATOM 614 N N . GLU A 1 76 ? -12.996 -10.009 30.330 1.00 98.25 76 GLU A N 1
ATOM 615 C CA . GLU A 1 76 ? -12.122 -11.052 29.777 1.00 98.25 76 GLU A CA 1
ATOM 616 C C . GLU A 1 76 ? -12.198 -11.130 28.243 1.00 98.25 76 GLU A C 1
ATOM 618 O O . GLU A 1 76 ? -11.168 -11.256 27.571 1.00 98.25 76 GLU A O 1
ATOM 623 N N . MET A 1 77 ? -13.393 -11.005 27.657 1.00 97.94 77 MET A N 1
ATOM 624 C CA . MET A 1 77 ? -13.544 -10.929 26.198 1.00 97.94 77 MET A CA 1
ATOM 625 C C . MET A 1 77 ? -12.837 -9.699 25.624 1.00 97.94 77 MET A C 1
ATOM 627 O O . MET A 1 77 ? -12.126 -9.810 24.624 1.00 97.94 77 MET A O 1
ATOM 631 N N . LEU A 1 78 ? -12.964 -8.545 26.283 1.00 97.88 78 LEU A N 1
ATOM 632 C CA . LEU A 1 78 ? -12.306 -7.307 25.876 1.00 97.88 78 LEU A CA 1
ATOM 633 C C . LEU A 1 78 ? -10.779 -7.444 25.949 1.00 97.88 78 LEU A C 1
ATOM 635 O O . LEU A 1 78 ? -10.070 -7.053 25.022 1.00 97.88 78 LEU A O 1
ATOM 639 N N . ARG A 1 79 ? -10.262 -8.078 27.008 1.00 98.12 79 ARG A N 1
ATOM 640 C CA . ARG A 1 79 ? -8.832 -8.377 27.175 1.00 98.12 79 ARG A CA 1
ATOM 641 C C . ARG A 1 79 ? -8.307 -9.305 26.077 1.00 98.12 79 ARG A C 1
ATOM 643 O O . ARG A 1 79 ? -7.229 -9.048 25.536 1.00 98.12 79 ARG A O 1
ATOM 650 N N . LYS A 1 80 ? -9.040 -10.369 25.731 1.00 98.12 80 LYS A N 1
ATOM 651 C CA . LYS A 1 80 ? -8.673 -11.289 24.637 1.00 98.12 80 LYS A CA 1
ATOM 652 C C . LYS A 1 80 ? -8.688 -10.587 23.282 1.00 98.12 80 LYS A C 1
ATOM 654 O O . LYS A 1 80 ? -7.703 -10.677 22.551 1.00 98.12 80 LYS A O 1
ATOM 659 N N . SER A 1 81 ? -9.757 -9.844 22.997 1.00 97.94 81 SER A N 1
ATOM 660 C CA . SER A 1 81 ? -9.906 -9.062 21.767 1.00 97.94 81 SER A CA 1
ATOM 661 C C . SER A 1 81 ? -8.757 -8.062 21.603 1.00 97.94 81 SER A C 1
ATOM 663 O O . SER A 1 81 ? -8.072 -8.077 20.582 1.00 97.94 81 SER A O 1
ATOM 665 N N . LYS A 1 82 ? -8.433 -7.301 22.659 1.00 98.12 82 LYS A N 1
ATOM 666 C CA . LYS A 1 82 ? -7.310 -6.352 22.669 1.00 98.12 82 LYS A CA 1
ATOM 667 C C . LYS A 1 82 ? -5.964 -7.021 22.368 1.00 98.12 82 LYS A C 1
ATOM 669 O O . LYS A 1 82 ? -5.198 -6.532 21.541 1.00 98.12 82 LYS A O 1
ATOM 674 N N . LYS A 1 83 ? -5.669 -8.169 22.990 1.00 98.06 83 LYS A N 1
ATOM 675 C CA . LYS A 1 83 ? -4.429 -8.918 22.706 1.00 98.06 83 LYS A CA 1
ATOM 676 C C . LYS A 1 83 ? -4.361 -9.386 21.251 1.00 98.06 83 LYS A C 1
ATOM 678 O O . LYS A 1 83 ? -3.288 -9.353 20.646 1.00 98.06 83 LYS A O 1
ATOM 683 N N . GLN A 1 84 ? -5.485 -9.835 20.695 1.00 98.06 84 GLN A N 1
ATOM 684 C CA . GLN A 1 84 ? -5.558 -10.279 19.307 1.00 98.06 84 GLN A CA 1
ATOM 685 C C . GLN A 1 84 ? -5.367 -9.109 18.337 1.00 98.06 84 GLN A C 1
ATOM 687 O O . GLN A 1 84 ? -4.557 -9.225 17.416 1.00 98.06 84 GLN A O 1
ATOM 692 N N . SER A 1 85 ? -6.028 -7.973 18.573 1.00 96.81 85 SER A N 1
ATOM 693 C CA . SER A 1 85 ? -5.872 -6.775 17.746 1.00 96.81 85 SER A CA 1
ATOM 694 C C . SER A 1 85 ? -4.445 -6.224 17.805 1.00 96.81 85 SER A C 1
ATOM 696 O O . SER A 1 85 ? -3.879 -5.884 16.772 1.00 96.81 85 SER A O 1
ATOM 698 N N . GLU A 1 86 ? -3.807 -6.213 18.979 1.00 98.25 86 GLU A N 1
ATOM 699 C CA . GLU A 1 86 ? -2.402 -5.805 19.130 1.00 98.25 86 GLU A CA 1
ATOM 700 C C . GLU A 1 86 ? -1.425 -6.756 18.423 1.00 98.25 86 GLU A C 1
ATOM 702 O O . GLU A 1 86 ? -0.390 -6.324 17.907 1.00 98.25 86 GLU A O 1
ATOM 707 N N . LYS A 1 87 ? -1.713 -8.064 18.407 1.00 98.38 87 LYS A N 1
ATOM 708 C CA . LYS A 1 87 ? -0.912 -9.038 17.654 1.00 98.38 87 LYS A CA 1
ATOM 709 C C . LYS A 1 87 ? -1.061 -8.806 16.150 1.00 98.38 87 LYS A C 1
ATOM 711 O O . LYS A 1 87 ? -0.047 -8.735 15.462 1.00 98.38 87 LYS A O 1
ATOM 716 N N . ALA A 1 88 ? -2.291 -8.636 15.664 1.00 98.06 88 ALA A N 1
ATOM 717 C CA . ALA A 1 88 ? -2.571 -8.363 14.256 1.00 98.06 88 ALA A CA 1
ATOM 718 C C . ALA A 1 88 ? -1.930 -7.046 13.789 1.00 98.06 88 ALA A C 1
ATOM 720 O O . ALA A 1 88 ? -1.284 -7.015 12.747 1.00 98.06 88 ALA A O 1
ATOM 721 N N . ALA A 1 89 ? -2.024 -5.981 14.592 1.00 98.19 89 ALA A N 1
ATOM 722 C CA . ALA A 1 89 ? -1.405 -4.692 14.286 1.00 98.19 89 ALA A CA 1
ATOM 723 C C . ALA A 1 89 ? 0.126 -4.793 14.172 1.00 98.19 89 ALA A C 1
ATOM 725 O O . ALA A 1 89 ? 0.719 -4.240 13.246 1.00 98.19 89 ALA A O 1
ATOM 726 N N . ARG A 1 90 ? 0.777 -5.538 15.078 1.00 98.31 90 ARG A N 1
ATOM 727 C CA . ARG A 1 90 ? 2.229 -5.780 15.010 1.00 98.31 90 ARG A CA 1
ATOM 728 C C . ARG A 1 90 ? 2.631 -6.587 13.779 1.00 98.31 90 ARG A C 1
ATOM 730 O O . ARG A 1 90 ? 3.659 -6.288 13.180 1.00 98.31 90 ARG A O 1
ATOM 737 N N . ASP A 1 91 ? 1.842 -7.591 13.416 1.00 98.38 91 ASP A N 1
ATOM 738 C CA . ASP A 1 91 ? 2.113 -8.431 12.250 1.00 98.38 91 ASP A CA 1
ATOM 739 C C . ASP A 1 91 ? 1.962 -7.647 10.937 1.00 98.38 91 ASP A C 1
ATOM 741 O O . ASP A 1 91 ? 2.854 -7.670 10.090 1.00 98.38 91 ASP A O 1
ATOM 745 N N . LEU A 1 92 ? 0.895 -6.848 10.816 1.00 98.06 92 LEU A N 1
ATOM 746 C CA . LEU A 1 92 ? 0.691 -5.943 9.682 1.00 98.06 92 LEU A CA 1
ATOM 747 C C . LEU A 1 92 ? 1.823 -4.921 9.553 1.00 98.06 92 LEU A C 1
ATOM 749 O O . LEU A 1 92 ? 2.330 -4.722 8.452 1.00 98.06 92 LEU A O 1
ATOM 753 N N . LYS A 1 93 ? 2.266 -4.325 10.668 1.00 98.56 93 LYS A N 1
ATOM 754 C CA . LYS A 1 93 ? 3.397 -3.389 10.666 1.00 98.56 93 LYS A CA 1
ATOM 755 C C . LYS A 1 93 ? 4.673 -4.042 10.123 1.00 98.56 93 LYS A C 1
ATOM 757 O O . LYS A 1 93 ? 5.314 -3.474 9.248 1.00 98.56 93 LYS A O 1
ATOM 762 N N . ARG A 1 94 ? 5.008 -5.254 10.586 1.00 98.50 94 ARG A N 1
ATOM 763 C CA . ARG A 1 94 ? 6.182 -6.005 10.102 1.00 98.50 94 ARG A CA 1
ATOM 764 C C . ARG A 1 94 ? 6.099 -6.312 8.609 1.00 98.50 94 ARG A C 1
ATOM 766 O O . ARG A 1 94 ? 7.083 -6.148 7.899 1.00 98.50 94 ARG A O 1
ATOM 773 N N . ARG A 1 95 ? 4.929 -6.746 8.131 1.00 98.19 95 ARG A N 1
ATOM 774 C CA . ARG A 1 95 ? 4.711 -7.039 6.706 1.00 98.19 95 ARG A CA 1
ATOM 775 C C . ARG A 1 95 ? 4.842 -5.792 5.835 1.00 98.19 95 ARG A C 1
ATOM 777 O O . ARG A 1 95 ? 5.360 -5.893 4.729 1.00 98.19 95 ARG A O 1
ATOM 784 N N . LEU A 1 96 ? 4.387 -4.641 6.327 1.00 98.06 96 LEU A N 1
ATOM 785 C CA . LEU A 1 96 ? 4.502 -3.370 5.619 1.00 98.06 96 LEU A CA 1
ATOM 786 C C . LEU A 1 96 ? 5.964 -2.911 5.532 1.00 98.06 96 LEU A C 1
ATOM 788 O O . LEU A 1 96 ? 6.439 -2.624 4.440 1.00 98.06 96 LEU A O 1
ATOM 792 N N . GLU A 1 97 ? 6.701 -2.959 6.646 1.00 98.25 97 GLU A N 1
ATOM 793 C CA . GLU A 1 97 ? 8.138 -2.647 6.667 1.00 98.25 97 GLU A CA 1
ATOM 794 C C . GLU A 1 97 ? 8.944 -3.555 5.723 1.00 98.25 97 GLU A C 1
ATOM 796 O O . GLU A 1 97 ? 9.834 -3.083 5.018 1.00 98.25 97 GLU A O 1
ATOM 801 N N . GLU A 1 98 ? 8.629 -4.852 5.674 1.00 98.31 98 GLU A N 1
ATOM 802 C CA . GLU A 1 98 ? 9.294 -5.791 4.767 1.00 98.31 98 GLU A CA 1
ATOM 803 C C . GLU A 1 98 ? 8.935 -5.536 3.297 1.00 98.31 98 GLU A C 1
ATOM 805 O O . GLU A 1 98 ? 9.809 -5.526 2.431 1.00 98.31 98 GLU A O 1
ATOM 810 N N . SER A 1 99 ? 7.661 -5.254 3.013 1.00 98.12 99 SER A N 1
ATOM 811 C CA . SER A 1 99 ? 7.210 -4.876 1.671 1.00 98.12 99 SER A CA 1
ATOM 812 C C . SER A 1 99 ? 7.928 -3.622 1.167 1.00 98.12 99 SER A C 1
ATOM 814 O O . SER A 1 99 ? 8.347 -3.580 0.009 1.00 98.12 99 SER A O 1
ATOM 816 N N . ASP A 1 100 ? 8.103 -2.613 2.022 1.00 98.31 100 ASP A N 1
ATOM 817 C CA . ASP A 1 100 ? 8.809 -1.380 1.667 1.00 98.31 100 ASP A CA 1
ATOM 818 C C . ASP A 1 100 ? 10.302 -1.628 1.424 1.00 98.31 100 ASP A C 1
ATOM 820 O O . ASP A 1 100 ? 10.870 -1.087 0.473 1.00 98.31 100 ASP A O 1
ATOM 824 N N . ARG A 1 101 ? 10.944 -2.499 2.215 1.00 98.50 101 ARG A N 1
ATOM 825 C CA . ARG A 1 101 ? 12.340 -2.910 1.976 1.00 98.50 101 ARG A CA 1
ATOM 826 C C . ARG A 1 101 ? 12.512 -3.595 0.626 1.00 98.50 101 ARG A C 1
ATOM 828 O O . ARG A 1 101 ? 13.391 -3.198 -0.136 1.00 98.50 101 ARG A O 1
ATOM 835 N N . ILE A 1 102 ? 11.672 -4.584 0.315 1.00 98.31 102 ILE A N 1
ATOM 836 C CA . ILE A 1 102 ? 11.727 -5.316 -0.960 1.00 98.31 102 ILE A CA 1
ATOM 837 C C . ILE A 1 102 ? 11.482 -4.364 -2.132 1.00 98.31 102 ILE A C 1
ATOM 839 O O . ILE A 1 102 ? 12.204 -4.405 -3.132 1.00 98.31 102 ILE A O 1
ATOM 843 N N . ARG A 1 103 ? 10.492 -3.472 -2.007 1.00 98.38 103 ARG A N 1
ATOM 844 C CA . ARG A 1 103 ? 10.191 -2.465 -3.027 1.00 98.38 103 ARG A CA 1
ATOM 845 C C . ARG A 1 103 ? 11.382 -1.544 -3.272 1.00 98.38 103 ARG A C 1
ATOM 847 O O . ARG A 1 103 ? 11.734 -1.322 -4.426 1.00 98.38 103 ARG A O 1
ATOM 854 N N . ASN A 1 104 ? 12.010 -1.036 -2.214 1.00 98.38 104 ASN A N 1
ATOM 855 C CA . ASN A 1 104 ? 13.173 -0.161 -2.336 1.00 98.38 104 ASN A CA 1
ATOM 856 C C . ASN A 1 104 ? 14.360 -0.886 -2.977 1.00 98.38 104 ASN A C 1
ATOM 858 O O . ASN A 1 104 ? 14.960 -0.344 -3.899 1.00 98.38 104 ASN A O 1
ATOM 862 N N . LEU A 1 105 ? 14.638 -2.130 -2.573 1.00 98.38 105 LEU A N 1
ATOM 863 C CA . LEU A 1 105 ? 15.683 -2.949 -3.191 1.00 98.38 105 LEU A CA 1
ATOM 864 C C . LEU A 1 105 ? 15.436 -3.144 -4.695 1.00 98.38 105 LEU A C 1
ATOM 866 O O . LEU A 1 105 ? 16.341 -2.949 -5.503 1.00 98.38 105 LEU A O 1
ATOM 870 N N . THR A 1 106 ? 14.200 -3.478 -5.068 1.00 98.25 106 THR A N 1
ATOM 871 C CA . THR A 1 106 ? 13.802 -3.680 -6.469 1.00 98.25 106 THR A CA 1
ATOM 872 C C . THR A 1 106 ? 13.937 -2.386 -7.277 1.00 98.25 106 THR A C 1
ATOM 874 O O . THR A 1 106 ? 14.435 -2.401 -8.399 1.0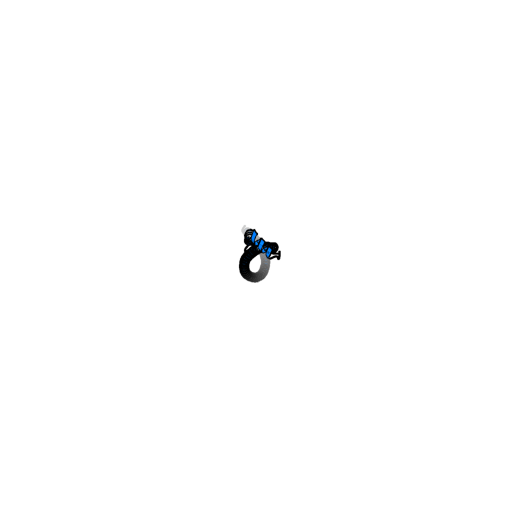0 98.25 106 THR A O 1
ATOM 877 N N . LEU A 1 107 ? 13.548 -1.242 -6.703 1.00 98.31 107 LEU A N 1
ATOM 878 C CA . LEU A 1 107 ? 13.702 0.067 -7.343 1.00 98.31 107 LEU A CA 1
ATOM 879 C C . LEU A 1 107 ? 15.171 0.440 -7.554 1.00 98.31 107 LEU A C 1
ATOM 881 O O . LEU A 1 107 ? 15.512 0.952 -8.621 1.00 98.31 107 LEU A O 1
ATOM 885 N N . THR A 1 108 ? 16.042 0.166 -6.581 1.00 98.25 108 THR A N 1
ATOM 886 C CA . THR A 1 108 ? 17.488 0.370 -6.733 1.00 98.25 108 THR A CA 1
ATOM 887 C C . THR A 1 108 ? 18.038 -0.498 -7.862 1.00 98.25 108 THR A C 1
ATOM 889 O O . THR A 1 108 ? 18.634 0.035 -8.791 1.00 98.25 108 THR A O 1
ATOM 892 N N . GLN A 1 109 ? 17.725 -1.798 -7.871 1.00 98.50 109 GLN A N 1
ATOM 893 C CA . GLN A 1 109 ? 18.146 -2.713 -8.940 1.00 98.50 109 GLN A CA 1
ATOM 894 C C . GLN A 1 109 ? 17.664 -2.260 -10.325 1.00 98.50 109 GLN A C 1
ATOM 896 O O . GLN A 1 109 ? 18.428 -2.263 -11.288 1.00 98.50 109 GLN A O 1
ATOM 901 N N . HIS A 1 110 ? 16.402 -1.838 -10.449 1.00 98.38 110 HIS A N 1
ATOM 902 C CA . HIS A 1 110 ? 15.876 -1.305 -11.707 1.00 98.38 110 HIS A CA 1
ATOM 903 C C . HIS A 1 110 ? 16.569 -0.008 -12.128 1.00 98.38 110 HIS A C 1
ATOM 905 O O . HIS A 1 110 ? 16.798 0.198 -13.319 1.00 98.38 110 HIS A O 1
ATOM 911 N N . THR A 1 111 ? 16.928 0.851 -11.174 1.00 98.56 111 THR A N 1
ATOM 912 C CA . THR A 1 111 ? 17.676 2.084 -11.445 1.00 98.56 111 THR A CA 1
ATOM 913 C C . THR A 1 111 ? 19.072 1.773 -11.980 1.00 98.56 111 THR A C 1
ATOM 915 O O . THR A 1 111 ? 19.488 2.377 -12.969 1.00 98.56 111 THR A O 1
ATOM 918 N N . ASP A 1 112 ? 19.761 0.791 -11.400 1.00 98.44 112 ASP A N 1
ATOM 919 C CA . ASP A 1 112 ? 21.091 0.365 -11.845 1.00 98.44 112 ASP A CA 1
ATOM 920 C C . ASP A 1 112 ? 21.048 -0.214 -13.266 1.00 98.44 112 ASP A C 1
ATOM 922 O O . ASP A 1 112 ? 21.823 0.199 -14.131 1.00 98.44 112 ASP A O 1
ATOM 926 N N . VAL A 1 113 ? 20.079 -1.094 -13.549 1.00 98.50 113 VAL A N 1
ATOM 927 C CA . VAL A 1 113 ? 19.864 -1.649 -14.898 1.00 98.50 113 VAL A CA 1
ATOM 928 C C . VAL A 1 113 ? 19.541 -0.544 -15.905 1.00 98.50 113 VAL A C 1
ATOM 930 O O . VAL A 1 113 ? 20.111 -0.518 -16.995 1.00 98.50 113 VAL A O 1
ATOM 933 N N . LEU A 1 114 ? 18.666 0.403 -15.551 1.00 98.38 114 LEU A N 1
ATOM 934 C CA . LEU A 1 114 ? 18.341 1.541 -16.416 1.00 98.38 114 LEU A CA 1
ATOM 935 C C . LEU A 1 114 ? 19.572 2.389 -16.737 1.00 98.38 114 LEU A C 1
ATOM 937 O O . LEU A 1 114 ? 19.707 2.856 -17.867 1.00 98.38 114 LEU A O 1
ATOM 941 N N . ASN A 1 115 ? 20.458 2.601 -15.768 1.00 98.50 115 ASN A N 1
ATOM 942 C CA . ASN A 1 115 ? 21.687 3.354 -15.985 1.00 98.50 115 ASN A CA 1
ATOM 943 C C . ASN A 1 115 ? 22.674 2.580 -16.871 1.00 98.50 115 ASN A C 1
ATOM 945 O O . ASN A 1 115 ? 23.235 3.179 -17.788 1.00 98.50 115 ASN A O 1
ATOM 949 N N . SER A 1 116 ? 22.816 1.263 -16.678 1.00 98.50 116 SER A N 1
ATOM 950 C CA . SER A 1 116 ? 23.624 0.407 -17.564 1.00 98.50 116 SER A CA 1
ATOM 951 C C . SER A 1 116 ? 23.132 0.487 -19.007 1.00 98.50 116 SER A C 1
ATOM 953 O O . SER A 1 116 ? 23.892 0.832 -19.907 1.00 98.50 116 SER A O 1
ATOM 955 N N . LEU A 1 117 ? 21.827 0.285 -19.221 1.00 98.31 117 LEU A N 1
ATOM 956 C CA . LEU A 1 117 ? 21.227 0.331 -20.555 1.00 98.31 117 LEU A CA 1
ATOM 957 C C . LEU A 1 117 ? 21.359 1.712 -21.205 1.00 98.31 117 LEU A C 1
ATOM 959 O O . LEU A 1 117 ? 21.572 1.809 -22.412 1.00 98.31 117 LEU A O 1
ATOM 963 N N . LYS A 1 118 ? 21.253 2.799 -20.431 1.00 98.56 118 LYS A N 1
ATOM 964 C CA . LYS A 1 118 ? 21.487 4.157 -20.949 1.00 98.56 118 LYS A CA 1
ATOM 965 C C . LYS A 1 118 ? 22.916 4.332 -21.456 1.00 98.56 118 LYS A C 1
ATOM 967 O O . LYS A 1 118 ? 23.088 4.927 -22.520 1.00 98.56 118 LYS A O 1
ATOM 972 N N . ASN A 1 119 ? 23.901 3.816 -20.724 1.00 98.31 119 ASN A N 1
ATOM 973 C CA . ASN A 1 119 ? 25.304 3.872 -21.128 1.00 98.31 119 ASN A CA 1
ATOM 974 C C . ASN A 1 119 ? 25.548 3.021 -22.381 1.00 98.31 119 ASN A C 1
ATOM 976 O O . ASN A 1 119 ? 26.101 3.522 -23.353 1.00 98.31 119 ASN A O 1
ATOM 980 N N . GLU A 1 120 ? 25.025 1.794 -22.429 1.00 98.31 120 GLU A N 1
ATOM 981 C CA . GLU A 1 120 ? 25.123 0.935 -23.618 1.00 98.31 120 GLU A CA 1
ATOM 982 C C . GLU A 1 120 ? 24.482 1.581 -24.858 1.00 98.31 120 GLU A C 1
ATOM 984 O O . GLU A 1 120 ? 25.063 1.581 -25.943 1.00 98.31 120 GLU A O 1
ATOM 989 N N . ILE A 1 121 ? 23.303 2.200 -24.710 1.00 98.25 121 ILE A N 1
ATOM 990 C CA . ILE A 1 121 ? 22.648 2.949 -25.794 1.00 98.25 121 ILE A CA 1
ATOM 991 C C . ILE A 1 121 ? 23.517 4.121 -26.254 1.00 98.25 121 ILE A C 1
ATOM 993 O O . ILE A 1 121 ? 23.559 4.421 -27.451 1.00 98.25 121 ILE A O 1
ATOM 997 N N . PHE A 1 122 ? 24.167 4.820 -25.324 1.00 98.50 122 PHE A N 1
ATOM 998 C CA . PHE A 1 122 ? 25.067 5.916 -25.653 1.00 98.50 122 PHE A CA 1
ATOM 999 C C . PHE A 1 122 ? 26.273 5.416 -26.459 1.00 98.50 122 PHE A C 1
ATOM 1001 O O . PHE A 1 122 ? 26.544 5.955 -27.534 1.00 98.50 122 PHE A O 1
ATOM 1008 N N . ASP A 1 123 ? 26.917 4.340 -26.015 1.00 98.31 123 ASP A N 1
ATOM 1009 C CA . ASP A 1 123 ? 28.073 3.745 -26.689 1.00 98.31 123 ASP A CA 1
ATOM 1010 C C . ASP A 1 123 ? 27.718 3.247 -28.093 1.00 98.31 123 ASP A C 1
ATOM 1012 O O . ASP A 1 123 ? 28.412 3.553 -29.065 1.00 98.31 123 ASP A O 1
ATOM 1016 N N . VAL A 1 124 ? 26.591 2.542 -28.236 1.00 98.44 124 VAL A N 1
ATOM 1017 C CA . VAL A 1 124 ? 26.100 2.069 -29.539 1.00 98.44 124 VAL A CA 1
ATOM 1018 C C . VAL A 1 124 ? 25.789 3.240 -30.470 1.00 98.44 124 VAL A C 1
ATOM 1020 O O . VAL A 1 124 ? 26.104 3.179 -31.658 1.00 98.44 124 VAL A O 1
ATOM 1023 N N . LYS A 1 125 ? 25.205 4.334 -29.963 1.00 98.44 125 LYS A N 1
ATOM 1024 C CA . LYS A 1 125 ? 24.960 5.541 -30.770 1.00 98.44 125 LYS A CA 1
ATOM 1025 C C . LYS A 1 125 ? 26.255 6.185 -31.249 1.00 98.44 125 LYS A C 1
ATOM 1027 O O . LYS A 1 125 ? 26.277 6.689 -32.371 1.00 98.44 125 LYS A O 1
ATOM 1032 N N . THR A 1 126 ? 27.291 6.198 -30.418 1.00 98.25 126 THR A N 1
ATOM 1033 C CA . THR A 1 126 ? 28.607 6.735 -30.783 1.00 98.25 126 THR A CA 1
ATOM 1034 C C . THR A 1 126 ? 29.244 5.881 -31.874 1.00 98.25 126 THR A C 1
ATOM 1036 O O . THR A 1 126 ? 29.512 6.406 -32.953 1.00 98.25 126 THR A O 1
ATOM 1039 N N . LYS A 1 127 ? 29.313 4.558 -31.680 1.00 98.19 127 LYS A N 1
ATOM 1040 C CA . LYS A 1 127 ? 29.819 3.618 -32.696 1.00 98.19 127 LYS A CA 1
ATOM 1041 C C . LYS A 1 127 ? 29.053 3.711 -34.014 1.00 98.19 127 LYS A C 1
ATOM 1043 O O . LYS A 1 127 ? 29.641 3.758 -35.084 1.00 98.19 127 LYS A O 1
ATOM 1048 N N . LEU A 1 128 ? 27.723 3.820 -33.958 1.00 98.12 128 LEU A N 1
ATOM 1049 C CA . LEU A 1 128 ? 26.900 3.976 -35.159 1.00 98.12 128 LEU A CA 1
ATOM 1050 C C . LEU A 1 128 ? 27.227 5.263 -35.935 1.00 98.12 128 LEU A C 1
ATOM 1052 O O . LEU A 1 128 ? 27.093 5.287 -37.1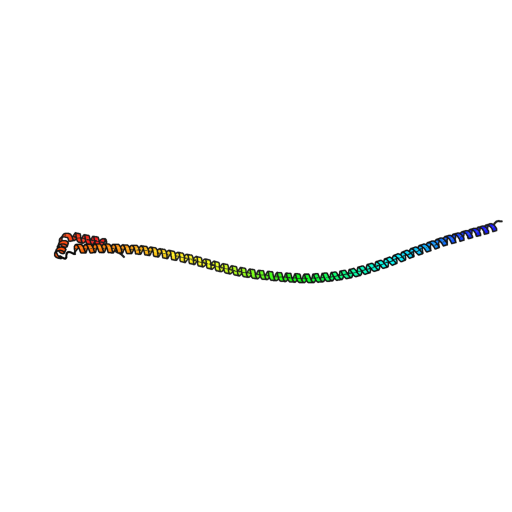58 1.00 98.12 128 LEU A O 1
ATOM 1056 N N . LYS A 1 129 ? 27.605 6.350 -35.251 1.00 98.12 129 LYS A N 1
ATOM 1057 C CA . LYS A 1 129 ? 28.028 7.591 -35.917 1.00 98.12 129 LYS A CA 1
ATOM 1058 C C . LYS A 1 129 ? 29.392 7.430 -36.583 1.00 98.12 129 LYS A C 1
ATOM 1060 O O . LYS A 1 129 ? 29.538 7.897 -37.708 1.00 98.12 129 LYS A O 1
ATOM 1065 N N . GLU A 1 130 ? 30.337 6.778 -35.912 1.00 98.00 130 GLU A N 1
ATOM 1066 C CA . GLU A 1 130 ? 31.679 6.488 -36.436 1.00 98.00 130 GLU A CA 1
ATOM 1067 C C . GLU A 1 130 ? 31.591 5.623 -37.699 1.00 98.00 130 GLU A C 1
ATOM 1069 O O . GLU A 1 130 ? 32.009 6.059 -38.768 1.00 98.00 130 GLU A O 1
ATOM 1074 N N . GLU A 1 131 ? 30.886 4.492 -37.630 1.00 97.44 131 GLU A N 1
ATOM 1075 C CA . GLU A 1 131 ? 30.645 3.591 -38.768 1.00 97.44 131 GLU A CA 1
ATOM 1076 C C . GLU A 1 131 ? 29.966 4.299 -39.951 1.00 97.44 131 GLU A C 1
ATOM 1078 O O . GLU A 1 131 ? 30.288 4.079 -41.119 1.00 97.44 131 GLU A O 1
ATOM 1083 N N . ARG A 1 132 ? 29.017 5.206 -39.678 1.00 98.12 132 ARG A N 1
ATOM 1084 C CA . ARG A 1 132 ? 28.381 6.014 -40.732 1.00 98.12 132 ARG A CA 1
ATOM 1085 C C . ARG A 1 132 ? 29.361 6.981 -41.391 1.00 98.12 132 ARG A C 1
ATOM 1087 O O . ARG A 1 132 ? 29.251 7.193 -42.599 1.00 98.12 132 ARG A O 1
ATOM 1094 N N . ALA A 1 133 ? 30.269 7.577 -40.622 1.00 97.81 133 ALA A N 1
ATOM 1095 C CA . ALA A 1 133 ? 31.295 8.468 -41.149 1.00 97.81 133 ALA A CA 1
ATOM 1096 C C . ALA A 1 133 ? 32.313 7.693 -42.000 1.00 97.81 133 ALA A C 1
ATOM 1098 O O . ALA A 1 133 ? 32.613 8.112 -43.119 1.00 97.81 133 ALA A O 1
ATOM 1099 N N . GLU A 1 134 ? 32.761 6.528 -41.531 1.00 97.62 134 GLU A N 1
ATOM 1100 C CA . GLU A 1 134 ? 33.663 5.642 -42.274 1.00 97.62 134 GLU A CA 1
ATOM 1101 C C . GLU A 1 134 ? 33.029 5.135 -43.573 1.00 97.62 134 GLU A C 1
ATOM 1103 O O . GLU A 1 134 ? 33.639 5.214 -44.641 1.00 97.62 134 GLU A O 1
ATOM 1108 N N . LEU A 1 135 ? 31.765 4.701 -43.527 1.00 96.81 135 LEU A N 1
ATOM 1109 C CA . LEU A 1 135 ? 31.027 4.286 -44.719 1.00 96.81 135 LEU A CA 1
ATOM 1110 C C . LEU A 1 135 ? 30.883 5.433 -45.730 1.00 96.81 135 LEU A C 1
ATOM 1112 O O . LEU A 1 135 ? 30.978 5.205 -46.938 1.00 96.81 135 LEU A O 1
ATOM 1116 N N . ALA A 1 136 ? 30.645 6.661 -45.262 1.00 97.44 136 ALA A N 1
ATOM 1117 C CA . ALA A 1 136 ? 30.574 7.834 -46.128 1.00 97.44 136 ALA A CA 1
ATOM 1118 C C . ALA A 1 136 ? 31.927 8.124 -46.798 1.00 97.44 136 ALA A C 1
ATOM 1120 O O . ALA A 1 136 ? 31.966 8.318 -48.015 1.00 97.44 136 ALA A O 1
ATOM 1121 N N . ALA A 1 137 ? 33.027 8.066 -46.042 1.00 97.50 137 ALA A N 1
ATOM 1122 C CA . ALA A 1 137 ? 34.380 8.236 -46.570 1.00 97.50 137 ALA A CA 1
ATOM 1123 C C . ALA A 1 137 ? 34.736 7.143 -47.593 1.00 97.50 137 ALA A C 1
ATOM 1125 O O . ALA A 1 137 ? 35.214 7.440 -48.686 1.00 97.50 137 ALA A O 1
ATOM 1126 N N . CYS A 1 138 ? 34.420 5.879 -47.299 1.00 97.06 138 CYS A N 1
ATOM 1127 C CA . CYS A 1 138 ? 34.635 4.763 -48.219 1.00 97.06 138 CYS A CA 1
ATOM 1128 C C . CYS A 1 138 ? 33.841 4.937 -49.526 1.00 97.06 138 CYS A C 1
ATOM 1130 O O . CYS A 1 138 ? 34.376 4.735 -50.616 1.00 97.06 138 CYS A O 1
ATOM 1132 N N . ARG A 1 139 ? 32.577 5.378 -49.441 1.00 97.12 139 ARG A N 1
ATOM 1133 C CA . ARG A 1 139 ? 31.753 5.685 -50.624 1.00 97.12 139 ARG A CA 1
ATOM 1134 C C . ARG A 1 139 ? 32.341 6.816 -51.462 1.00 97.12 139 ARG A C 1
ATOM 1136 O O . ARG A 1 139 ? 32.304 6.722 -52.688 1.00 97.12 139 ARG A O 1
ATOM 1143 N N . GLN A 1 140 ? 32.879 7.852 -50.822 1.00 97.25 140 GLN A N 1
ATOM 1144 C CA . GLN A 1 140 ? 33.544 8.952 -51.514 1.00 97.25 140 GLN A CA 1
ATOM 1145 C C . GLN A 1 140 ? 34.809 8.468 -52.230 1.00 97.25 140 GLN A C 1
ATOM 1147 O O . GLN A 1 140 ? 34.938 8.714 -53.426 1.00 97.25 140 GLN A O 1
ATOM 1152 N N . ASN A 1 141 ? 35.668 7.704 -51.550 1.00 96.56 141 ASN A N 1
ATOM 1153 C CA . ASN A 1 141 ? 36.886 7.136 -52.139 1.00 96.56 141 ASN A CA 1
ATOM 1154 C C . ASN A 1 141 ? 36.574 6.204 -53.319 1.00 96.56 141 ASN A C 1
ATOM 1156 O O . ASN A 1 141 ? 37.228 6.254 -54.357 1.00 96.56 141 ASN A O 1
ATOM 1160 N N . LEU A 1 142 ? 35.534 5.373 -53.198 1.00 96.44 142 LEU A N 1
ATOM 1161 C CA . LEU A 1 142 ? 35.087 4.516 -54.295 1.00 96.44 142 LEU A CA 1
ATOM 1162 C C . LEU A 1 142 ? 34.587 5.339 -55.489 1.00 96.44 142 LEU A C 1
ATOM 1164 O O . LEU A 1 142 ? 34.795 4.950 -56.637 1.00 96.44 142 LEU A O 1
ATOM 1168 N N . HIS A 1 143 ? 33.894 6.451 -55.239 1.00 96.69 143 HIS A N 1
ATOM 1169 C CA . HIS A 1 143 ? 33.440 7.338 -56.303 1.00 96.69 143 HIS A CA 1
ATOM 1170 C C . HIS A 1 143 ? 34.619 8.014 -57.010 1.00 96.69 143 HIS A C 1
ATOM 1172 O O . HIS A 1 143 ? 34.678 7.963 -58.237 1.00 96.69 143 HIS A O 1
ATOM 1178 N N . THR A 1 144 ? 35.576 8.573 -56.263 1.00 96.94 144 THR A N 1
ATOM 1179 C CA . THR A 1 144 ? 36.774 9.200 -56.840 1.00 96.94 144 THR A CA 1
ATOM 1180 C C . THR A 1 144 ? 37.596 8.201 -57.646 1.00 96.94 144 THR A C 1
ATOM 1182 O O . THR A 1 144 ? 37.976 8.504 -58.770 1.00 96.94 144 THR A O 1
ATOM 1185 N N . GLU A 1 145 ? 37.786 6.981 -57.136 1.00 96.06 145 GLU A N 1
ATOM 1186 C CA . GLU A 1 145 ? 38.503 5.917 -57.846 1.00 96.06 145 GLU A CA 1
ATOM 1187 C C . GLU A 1 145 ? 37.798 5.526 -59.152 1.00 96.06 145 GLU A C 1
ATOM 1189 O O . GLU A 1 145 ? 38.436 5.350 -60.187 1.00 96.06 145 GLU A O 1
ATOM 1194 N N . LYS A 1 146 ? 36.460 5.427 -59.143 1.00 96.50 146 LYS A N 1
ATOM 1195 C CA . LYS A 1 146 ? 35.682 5.153 -60.362 1.00 96.50 146 LYS A CA 1
ATOM 1196 C C . LYS A 1 146 ? 35.833 6.256 -61.406 1.00 96.50 146 LYS A C 1
ATOM 1198 O O . LYS A 1 146 ? 35.926 5.932 -62.587 1.00 96.50 146 LYS A O 1
ATOM 1203 N N . VAL A 1 147 ? 35.834 7.522 -60.984 1.00 96.25 147 VAL A N 1
ATOM 1204 C CA . VAL A 1 147 ? 36.024 8.673 -61.880 1.00 96.25 147 VAL A CA 1
ATOM 1205 C C . VAL A 1 147 ? 37.432 8.652 -62.468 1.00 96.25 147 VAL A C 1
ATOM 1207 O O . VAL A 1 147 ? 37.564 8.628 -63.688 1.00 96.25 147 VAL A O 1
ATOM 1210 N N . LEU A 1 148 ? 38.464 8.539 -61.626 1.00 95.06 148 LEU A N 1
ATOM 1211 C CA . LEU A 1 148 ? 39.860 8.463 -62.067 1.00 95.06 148 LEU A CA 1
ATOM 1212 C C . LEU A 1 148 ? 40.082 7.297 -63.032 1.00 95.06 148 LEU A C 1
ATOM 1214 O O . LEU A 1 148 ? 40.650 7.473 -64.105 1.00 95.06 148 LEU A O 1
ATOM 1218 N N . ARG A 1 149 ? 39.563 6.107 -62.712 1.00 94.88 149 ARG A N 1
ATOM 1219 C CA . ARG A 1 149 ? 39.673 4.943 -63.596 1.00 94.88 149 ARG A CA 1
ATOM 1220 C C . ARG A 1 149 ? 38.967 5.160 -64.933 1.00 94.88 149 ARG A C 1
ATOM 1222 O O . ARG A 1 149 ? 39.489 4.722 -65.955 1.00 94.88 149 ARG A O 1
ATOM 1229 N N . ALA A 1 150 ? 37.797 5.800 -64.948 1.00 94.88 150 ALA A N 1
ATOM 1230 C CA . ALA A 1 150 ? 37.098 6.125 -66.190 1.00 94.88 150 ALA A CA 1
ATOM 1231 C C . ALA A 1 150 ? 37.901 7.119 -67.045 1.00 94.88 150 ALA A C 1
ATOM 1233 O O . ALA A 1 150 ? 38.045 6.904 -68.247 1.00 94.88 150 ALA A O 1
ATOM 1234 N N . GLU A 1 151 ? 38.484 8.149 -66.427 1.00 93.94 151 GLU A N 1
ATOM 1235 C CA . GLU A 1 151 ? 39.367 9.107 -67.099 1.00 93.94 151 GLU A CA 1
ATOM 1236 C C . GLU A 1 151 ? 40.618 8.428 -67.672 1.00 93.94 151 GLU A C 1
ATOM 1238 O O . GLU A 1 151 ? 40.966 8.657 -68.831 1.00 93.94 151 GLU A O 1
ATOM 1243 N N . THR A 1 152 ? 41.275 7.551 -66.907 1.00 92.25 152 THR A N 1
ATOM 1244 C CA . THR A 1 152 ? 42.453 6.798 -67.366 1.00 92.25 152 THR A CA 1
ATOM 1245 C C . THR A 1 152 ? 42.110 5.849 -68.514 1.00 92.25 152 THR A C 1
ATOM 1247 O O . THR A 1 152 ? 42.845 5.783 -69.500 1.00 92.25 152 THR A O 1
ATOM 1250 N N . LEU A 1 153 ? 40.975 5.145 -68.437 1.00 93.50 153 LEU A N 1
ATOM 1251 C CA . LEU A 1 153 ? 40.505 4.291 -69.531 1.00 93.50 153 LEU A CA 1
ATOM 1252 C C . LEU A 1 153 ? 40.233 5.099 -70.805 1.00 93.50 153 LEU A C 1
ATOM 1254 O O . LEU A 1 153 ? 40.610 4.655 -71.888 1.00 93.50 153 LEU A O 1
ATOM 1258 N N . GLU A 1 154 ? 39.635 6.286 -70.691 1.00 92.81 154 GLU A N 1
ATOM 1259 C CA . GLU A 1 154 ? 39.377 7.156 -71.842 1.00 92.81 154 GLU A CA 1
ATOM 1260 C C . GLU A 1 154 ? 40.676 7.705 -72.448 1.00 92.81 154 GLU A C 1
ATOM 1262 O O . GLU A 1 154 ? 40.837 7.699 -73.669 1.00 92.81 154 GLU A O 1
ATOM 1267 N N . LYS A 1 155 ? 41.652 8.091 -71.613 1.00 91.06 155 LYS A N 1
ATOM 1268 C CA . LYS A 1 155 ? 42.996 8.476 -72.074 1.00 91.06 155 LYS A CA 1
ATOM 1269 C C . LYS A 1 155 ? 43.667 7.348 -72.860 1.00 91.06 155 LYS A C 1
ATOM 1271 O O . LYS A 1 155 ? 44.153 7.596 -73.961 1.00 91.06 155 LYS A O 1
ATOM 1276 N N . HIS A 1 156 ? 43.645 6.113 -72.352 1.00 90.75 156 HIS A N 1
ATOM 1277 C CA . HIS A 1 156 ? 44.180 4.956 -73.079 1.00 90.75 156 HIS A CA 1
ATOM 1278 C C . HIS A 1 156 ? 43.400 4.648 -74.362 1.00 90.75 156 HIS A C 1
ATOM 1280 O O . HIS A 1 156 ? 44.008 4.308 -75.376 1.00 90.75 156 HIS A O 1
ATOM 1286 N N . ARG A 1 157 ? 42.067 4.787 -74.360 1.00 93.44 157 ARG A N 1
ATOM 1287 C CA . ARG A 1 157 ? 41.243 4.613 -75.566 1.00 93.44 157 ARG A CA 1
ATOM 1288 C C . ARG A 1 157 ? 41.667 5.594 -76.660 1.00 93.44 157 ARG A C 1
ATOM 1290 O O . ARG A 1 157 ? 41.911 5.171 -77.787 1.00 93.44 157 ARG A O 1
ATOM 1297 N N . LEU A 1 158 ? 41.802 6.876 -76.315 1.00 91.69 158 LEU A N 1
ATOM 1298 C CA . LEU A 1 158 ? 42.262 7.928 -77.225 1.00 91.69 158 LEU A CA 1
ATOM 1299 C C . LEU A 1 158 ? 43.701 7.687 -77.691 1.00 91.69 158 LEU A C 1
ATOM 1301 O O . LEU A 1 158 ? 43.993 7.848 -78.873 1.00 91.69 158 LEU A O 1
ATOM 1305 N N . GLN A 1 159 ? 44.591 7.268 -76.790 1.00 90.69 159 GLN A N 1
ATOM 1306 C CA . GLN A 1 159 ? 45.968 6.909 -77.130 1.00 90.69 159 GLN A CA 1
ATOM 1307 C C . GLN A 1 159 ? 46.013 5.796 -78.183 1.00 90.69 159 GLN A C 1
ATOM 1309 O O . GLN A 1 159 ? 46.673 5.948 -79.210 1.00 90.69 159 GLN A O 1
ATOM 1314 N N . ASN A 1 160 ? 45.268 4.711 -77.961 1.00 91.19 160 ASN A N 1
ATOM 1315 C CA . ASN A 1 160 ? 45.195 3.578 -78.881 1.00 91.19 160 ASN A CA 1
ATOM 1316 C C . ASN A 1 160 ? 44.580 3.970 -80.232 1.00 91.19 160 ASN A C 1
ATOM 1318 O O . ASN A 1 160 ? 45.062 3.525 -81.268 1.00 91.19 160 ASN A O 1
ATOM 1322 N N . GLU A 1 161 ? 43.562 4.835 -80.238 1.00 92.19 161 GLU A N 1
ATOM 1323 C CA . GLU A 1 161 ? 42.969 5.377 -81.468 1.00 92.19 161 GLU A CA 1
ATOM 1324 C C . GLU A 1 161 ? 44.008 6.160 -82.290 1.00 92.19 161 GLU A C 1
ATOM 1326 O O . GLU A 1 161 ? 44.138 5.948 -83.494 1.00 92.19 161 GLU A O 1
ATOM 1331 N N . LYS A 1 162 ? 44.816 7.011 -81.643 1.00 89.50 162 LYS A N 1
ATOM 1332 C CA . LYS A 1 162 ? 45.868 7.786 -82.324 1.00 89.50 162 LYS A CA 1
ATOM 1333 C C . LYS A 1 162 ? 47.054 6.941 -82.773 1.00 89.50 162 LYS A C 1
ATOM 1335 O O . LYS A 1 162 ? 47.625 7.215 -83.827 1.00 89.50 162 LYS A O 1
ATOM 1340 N N . LEU A 1 163 ? 47.402 5.900 -82.021 1.00 88.38 163 LEU A N 1
ATOM 1341 C CA . LEU A 1 163 ? 48.382 4.908 -82.461 1.00 88.38 163 LEU A CA 1
ATOM 1342 C C . LEU A 1 163 ? 47.884 4.138 -83.689 1.00 88.38 163 LEU A C 1
ATOM 1344 O O . LEU A 1 163 ? 48.663 3.929 -84.615 1.00 88.38 163 LEU A O 1
ATOM 1348 N N . ALA A 1 164 ? 46.600 3.779 -83.740 1.00 89.0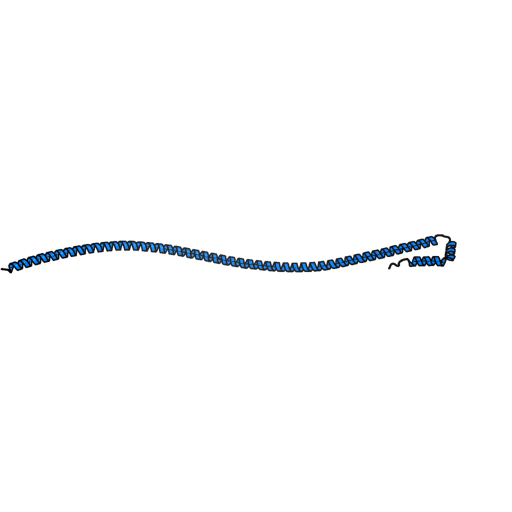0 164 ALA A N 1
ATOM 1349 C CA . ALA A 1 164 ? 46.000 3.148 -84.913 1.00 89.00 164 ALA A CA 1
ATOM 1350 C C . ALA A 1 164 ? 45.982 4.091 -86.132 1.00 89.00 164 ALA A C 1
ATOM 1352 O O . ALA A 1 164 ? 46.330 3.664 -87.232 1.00 89.00 164 ALA A O 1
ATOM 1353 N N . ASP A 1 165 ? 45.656 5.379 -85.947 1.00 87.38 165 ASP A N 1
ATOM 1354 C CA . ASP A 1 165 ? 45.758 6.403 -87.002 1.00 87.38 165 ASP A CA 1
ATOM 1355 C C . ASP A 1 165 ? 47.193 6.498 -87.555 1.00 87.38 165 ASP A C 1
ATOM 1357 O O . ASP A 1 165 ? 47.395 6.581 -88.769 1.00 87.38 165 ASP A O 1
ATOM 1361 N N . LEU A 1 166 ? 48.197 6.461 -86.670 1.00 87.50 166 LEU A N 1
ATOM 1362 C CA . LEU A 1 166 ? 49.612 6.488 -87.040 1.00 87.50 166 LEU A CA 1
ATOM 1363 C C . LEU A 1 166 ? 50.037 5.211 -87.780 1.00 87.50 166 LEU A C 1
ATOM 1365 O O . LEU A 1 166 ? 50.706 5.302 -88.807 1.00 87.50 166 LEU A O 1
ATOM 1369 N N . GLN A 1 167 ? 49.623 4.033 -87.303 1.00 86.44 167 GLN A N 1
ATOM 1370 C CA . GLN A 1 167 ? 49.863 2.756 -87.984 1.00 86.44 167 GLN A CA 1
ATOM 1371 C C . GLN A 1 167 ? 49.252 2.750 -89.385 1.00 86.44 167 GLN A C 1
ATOM 1373 O O . GLN A 1 167 ? 49.921 2.371 -90.340 1.00 86.44 167 GLN A O 1
ATOM 1378 N N . LYS A 1 168 ? 48.011 3.228 -89.527 1.00 87.19 168 LYS A N 1
ATOM 1379 C CA . LYS A 1 168 ? 47.341 3.360 -90.823 1.00 87.19 168 LYS A CA 1
ATOM 1380 C C . LYS A 1 168 ? 48.074 4.330 -91.750 1.00 87.19 168 LYS A C 1
ATOM 1382 O O . LYS A 1 168 ? 48.185 4.051 -92.938 1.00 87.19 168 LYS A O 1
ATOM 1387 N N . PHE A 1 169 ? 48.567 5.456 -91.227 1.00 83.12 169 PHE A N 1
ATOM 1388 C CA . PHE A 1 169 ? 49.382 6.392 -92.003 1.00 83.12 169 PHE A CA 1
ATOM 1389 C C . PHE A 1 169 ? 50.655 5.717 -92.523 1.00 83.12 169 PHE A C 1
ATOM 1391 O O . PHE A 1 169 ? 50.938 5.819 -93.713 1.00 83.12 169 PHE A O 1
ATOM 1398 N N . PHE A 1 170 ? 51.383 4.990 -91.669 1.00 80.62 170 PHE A N 1
ATOM 1399 C CA . PHE A 1 170 ? 52.569 4.248 -92.097 1.00 80.62 170 PHE A CA 1
ATOM 1400 C C . PHE A 1 170 ? 52.243 3.151 -93.111 1.00 80.62 170 PHE A C 1
ATOM 1402 O O . PHE A 1 170 ? 52.935 3.082 -94.116 1.00 80.62 170 PHE A O 1
ATOM 1409 N N . GLY A 1 171 ? 51.177 2.368 -92.912 1.00 80.25 171 GLY A N 1
ATOM 1410 C CA . GLY A 1 171 ? 50.723 1.377 -93.895 1.00 80.25 171 GLY A CA 1
ATOM 1411 C C . GLY A 1 171 ? 50.451 2.016 -95.258 1.00 80.25 171 GLY A C 1
ATOM 1412 O O . GLY A 1 171 ? 51.077 1.658 -96.240 1.00 80.25 171 GLY A O 1
ATOM 1413 N N . LEU A 1 172 ? 49.639 3.074 -95.313 1.00 76.00 172 LEU A N 1
ATOM 1414 C CA . LEU A 1 172 ? 49.334 3.763 -96.576 1.00 76.00 172 LEU A CA 1
ATOM 1415 C C . LEU A 1 172 ? 50.543 4.453 -97.233 1.00 76.00 172 LEU A C 1
ATOM 1417 O O . LEU A 1 172 ? 50.532 4.649 -98.442 1.00 76.00 172 LEU A O 1
ATOM 1421 N N . THR A 1 173 ? 51.548 4.866 -96.456 1.00 66.62 173 THR A N 1
ATOM 1422 C CA . THR A 1 173 ? 52.735 5.579 -96.969 1.00 66.62 173 THR A CA 1
ATOM 1423 C C . THR A 1 173 ? 53.866 4.618 -97.366 1.00 66.62 173 THR A C 1
ATOM 1425 O O . THR A 1 173 ? 54.746 5.016 -98.118 1.00 66.62 173 THR A O 1
ATOM 1428 N N . LEU A 1 174 ? 53.868 3.376 -96.858 1.00 64.69 174 LEU A N 1
ATOM 1429 C CA . LEU A 1 174 ? 54.976 2.415 -96.990 1.00 64.69 174 LEU A CA 1
ATOM 1430 C C . LEU A 1 174 ? 54.565 1.039 -97.560 1.00 64.69 174 LEU A C 1
ATOM 1432 O O . LEU A 1 174 ? 55.425 0.180 -97.701 1.00 64.69 174 LEU A O 1
ATOM 1436 N N . GLU A 1 175 ? 53.284 0.781 -97.859 1.00 58.59 175 GLU A N 1
ATOM 1437 C CA . GLU A 1 175 ? 52.823 -0.517 -98.405 1.00 58.59 175 GLU A CA 1
ATOM 1438 C C . GLU A 1 175 ? 53.107 -0.720 -99.903 1.00 58.59 175 GLU A C 1
ATOM 1440 O O . GLU A 1 175 ? 52.952 -1.837 -100.405 1.00 58.59 175 GLU A O 1
ATOM 1445 N N . GLU A 1 176 ? 53.553 0.304 -100.632 1.00 55.84 176 GLU A N 1
ATOM 1446 C CA . GLU A 1 176 ? 54.120 0.080 -101.963 1.00 55.84 176 GLU A CA 1
ATOM 1447 C C . GLU A 1 176 ? 55.532 -0.497 -101.787 1.00 55.84 176 GLU A C 1
ATOM 1449 O O . GLU A 1 176 ? 56.475 0.225 -101.489 1.00 55.84 176 GLU A O 1
ATOM 1454 N N . ASN A 1 177 ? 55.654 -1.825 -101.935 1.00 52.47 177 ASN A N 1
ATOM 1455 C CA . ASN A 1 177 ? 56.894 -2.618 -101.825 1.00 52.47 177 ASN A CA 1
ATOM 1456 C C . ASN A 1 177 ? 57.965 -2.286 -102.897 1.00 52.47 177 ASN A C 1
ATOM 1458 O O . ASN A 1 177 ? 58.787 -3.145 -103.217 1.00 52.47 177 ASN A O 1
ATOM 1462 N N . ASP A 1 178 ? 57.946 -1.086 -103.476 1.00 57.53 178 ASP A N 1
ATOM 1463 C CA . ASP A 1 178 ? 59.021 -0.578 -104.323 1.00 57.53 178 ASP A CA 1
ATOM 1464 C C . ASP A 1 178 ? 59.896 0.348 -103.473 1.00 57.53 178 ASP A C 1
ATOM 1466 O O . ASP A 1 178 ? 59.558 1.509 -103.234 1.00 57.53 178 ASP A O 1
ATOM 1470 N N . ASP A 1 179 ? 61.042 -0.169 -103.026 1.00 60.91 179 ASP A N 1
ATOM 1471 C CA . ASP A 1 179 ? 62.060 0.612 -102.308 1.00 60.91 179 ASP A CA 1
ATOM 1472 C C . ASP A 1 179 ? 62.460 1.877 -103.108 1.00 60.91 179 ASP A C 1
ATOM 1474 O O . ASP A 1 179 ? 62.677 2.939 -102.525 1.00 60.91 179 ASP A O 1
ATOM 1478 N N . ASP A 1 180 ? 62.426 1.812 -104.447 1.00 58.56 180 ASP A N 1
ATOM 1479 C CA . ASP A 1 180 ? 62.684 2.948 -105.349 1.00 58.56 180 ASP A CA 1
ATOM 1480 C C . ASP A 1 180 ? 61.583 4.037 -105.302 1.00 58.56 180 ASP A C 1
ATOM 1482 O O . ASP A 1 180 ? 61.86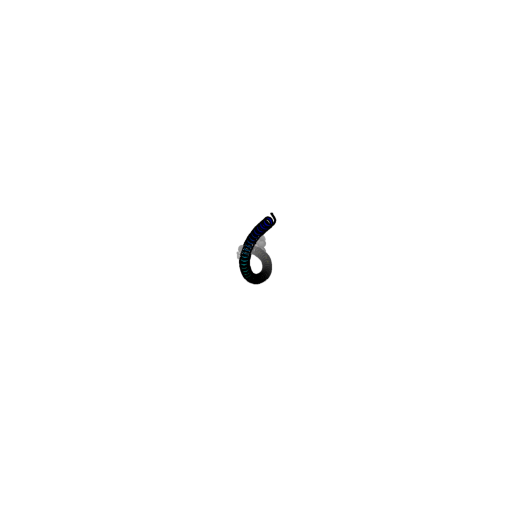3 5.228 -105.490 1.00 58.56 180 ASP A O 1
ATOM 1486 N N . TYR A 1 181 ? 60.325 3.661 -105.036 1.00 60.97 181 TYR A N 1
ATOM 1487 C CA . TYR A 1 181 ? 59.202 4.595 -104.888 1.00 60.97 181 TYR A CA 1
ATOM 1488 C C . TYR A 1 181 ? 59.225 5.277 -103.520 1.00 60.97 181 TYR A C 1
ATOM 1490 O O . TYR A 1 181 ? 59.039 6.493 -103.427 1.00 60.97 181 TYR A O 1
ATOM 1498 N N . VAL A 1 182 ? 59.525 4.516 -102.464 1.00 60.78 182 VAL A N 1
ATOM 1499 C CA . VAL A 1 18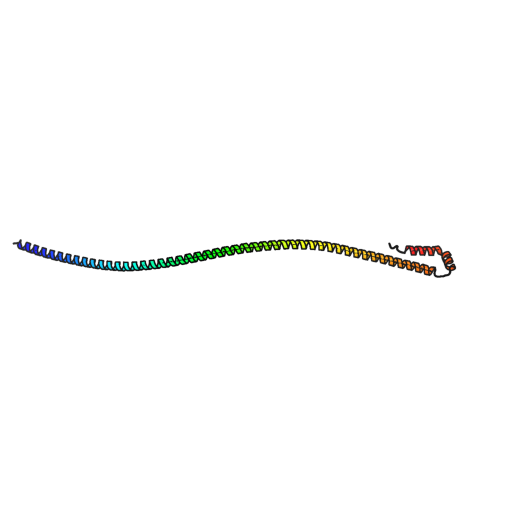2 ? 59.687 5.046 -101.105 1.00 60.78 182 VAL A CA 1
ATOM 1500 C C . VAL A 1 182 ? 60.846 6.048 -101.051 1.00 60.78 182 VAL A C 1
ATOM 1502 O O . VAL A 1 182 ? 60.684 7.126 -100.475 1.00 60.78 182 VAL A O 1
ATOM 1505 N N . ASP A 1 183 ? 61.969 5.766 -101.720 1.00 62.84 183 ASP A N 1
ATOM 1506 C CA . ASP A 1 183 ? 63.112 6.683 -101.799 1.00 62.84 183 ASP A CA 1
ATOM 1507 C C . ASP A 1 183 ? 62.827 7.942 -102.646 1.00 62.84 183 ASP A C 1
ATOM 1509 O O . ASP A 1 183 ? 63.269 9.035 -102.276 1.00 62.84 183 ASP A O 1
ATOM 1513 N N . SER A 1 184 ? 62.032 7.849 -103.723 1.00 61.59 184 SER A N 1
ATOM 1514 C CA . SER A 1 184 ? 61.564 9.033 -104.476 1.00 61.59 184 SER A CA 1
ATOM 1515 C C . SER A 1 184 ? 60.579 9.893 -103.678 1.00 61.59 184 SER A C 1
ATOM 1517 O O . SER A 1 184 ? 60.739 11.112 -103.606 1.00 61.59 184 SER A O 1
ATOM 1519 N N . LEU A 1 185 ? 59.596 9.279 -103.013 1.00 61.78 185 LEU A N 1
ATOM 1520 C CA . LEU A 1 185 ? 58.586 9.978 -102.210 1.00 61.78 185 LEU A CA 1
ATOM 1521 C C . LEU A 1 185 ? 59.216 10.677 -100.990 1.00 61.78 185 LEU A C 1
ATOM 1523 O O . LEU A 1 185 ? 58.881 11.819 -100.659 1.00 61.78 185 LEU A O 1
ATOM 1527 N N . LEU A 1 186 ? 60.179 10.015 -100.339 1.00 61.97 186 LEU A N 1
ATOM 1528 C CA . LEU A 1 186 ? 60.986 10.596 -99.265 1.00 61.97 186 LEU A CA 1
ATOM 1529 C C . LEU A 1 186 ? 62.021 11.604 -99.780 1.00 61.97 186 LEU A C 1
ATOM 1531 O O . LEU A 1 186 ? 62.488 12.423 -98.989 1.00 61.97 186 LEU A O 1
ATOM 1535 N N . GLY A 1 187 ? 62.387 11.561 -101.062 1.00 59.75 187 GLY A N 1
ATOM 1536 C CA . GLY A 1 187 ? 63.261 12.532 -101.718 1.00 59.75 187 GLY A CA 1
ATOM 1537 C C . GLY A 1 187 ? 62.559 13.851 -102.057 1.00 59.75 187 GLY A C 1
ATOM 1538 O O . GLY A 1 187 ? 63.148 14.914 -101.853 1.00 59.75 187 GLY A O 1
ATOM 1539 N N . GLU A 1 188 ? 61.304 13.796 -102.515 1.00 60.09 188 GLU A N 1
ATOM 1540 C CA . GLU A 1 188 ? 60.538 14.970 -102.964 1.00 60.09 188 GLU A CA 1
ATOM 1541 C C . GLU A 1 188 ? 59.790 15.686 -101.826 1.00 60.09 188 GLU A C 1
ATOM 1543 O O . GLU A 1 188 ? 59.850 16.912 -101.737 1.00 60.09 188 GLU A O 1
ATOM 1548 N N . ASP A 1 189 ? 59.152 14.948 -100.908 1.00 69.31 189 ASP A N 1
ATOM 1549 C CA . ASP A 1 189 ? 58.221 15.516 -99.914 1.00 69.31 189 ASP A CA 1
ATOM 1550 C C . ASP A 1 189 ? 58.585 15.182 -98.456 1.00 69.31 189 ASP A C 1
ATOM 1552 O O . ASP A 1 189 ? 57.754 15.220 -97.536 1.00 69.31 189 ASP A O 1
ATOM 1556 N N . ARG A 1 190 ? 59.876 14.916 -98.206 1.00 72.19 190 ARG A N 1
ATOM 1557 C CA . ARG A 1 190 ? 60.436 14.569 -96.886 1.00 72.19 190 ARG A CA 1
ATOM 1558 C C . ARG A 1 190 ? 59.882 15.435 -95.761 1.00 72.19 190 ARG A C 1
ATOM 1560 O O . ARG A 1 190 ? 59.418 14.941 -94.735 1.00 72.19 190 ARG A O 1
ATOM 1567 N N . THR A 1 191 ? 59.939 16.748 -95.946 1.00 75.62 191 THR A N 1
ATOM 1568 C CA . THR A 1 191 ? 59.560 17.720 -94.920 1.00 75.62 191 THR A CA 1
ATOM 1569 C C . THR A 1 191 ? 58.077 17.614 -94.573 1.00 75.62 191 THR A C 1
ATOM 1571 O O . THR A 1 191 ? 57.725 17.700 -93.397 1.00 75.62 191 THR A O 1
ATOM 1574 N N . ALA A 1 192 ? 57.211 17.369 -95.559 1.00 75.88 192 ALA A N 1
ATOM 1575 C CA . ALA A 1 192 ? 55.775 17.218 -95.355 1.00 75.88 192 ALA A CA 1
ATOM 1576 C C . ALA A 1 192 ? 55.440 15.914 -94.610 1.00 75.88 192 ALA A C 1
ATOM 1578 O O . ALA A 1 192 ? 54.647 15.936 -93.664 1.00 75.88 192 ALA A O 1
ATOM 1579 N N . ILE A 1 193 ? 56.097 14.804 -94.963 1.00 77.69 193 ILE A N 1
ATOM 1580 C CA . ILE A 1 193 ? 55.924 13.502 -94.299 1.00 77.69 193 ILE A CA 1
ATOM 1581 C C . ILE A 1 193 ? 56.401 13.571 -92.842 1.00 77.69 193 ILE A C 1
ATOM 1583 O O . ILE A 1 193 ? 55.653 13.221 -91.927 1.00 77.69 193 ILE A O 1
ATOM 1587 N N . PHE A 1 194 ? 57.601 14.103 -92.586 1.00 80.19 194 PHE A N 1
ATOM 1588 C CA . PHE A 1 194 ? 58.112 14.271 -91.220 1.00 80.19 194 PHE A CA 1
ATOM 1589 C C . PHE A 1 194 ? 57.284 15.268 -90.400 1.00 80.19 194 PHE A C 1
ATOM 1591 O O . PHE A 1 194 ? 57.050 15.025 -89.213 1.00 80.19 194 PHE A O 1
ATOM 1598 N N . ALA A 1 195 ? 56.789 16.354 -91.003 1.00 80.56 195 ALA A N 1
ATOM 1599 C CA . ALA A 1 195 ? 55.865 17.269 -90.335 1.00 80.56 195 ALA A CA 1
ATOM 1600 C C . ALA A 1 195 ? 54.551 16.564 -89.967 1.00 80.56 195 ALA A C 1
ATOM 1602 O O . ALA A 1 195 ? 54.036 16.755 -88.863 1.00 80.56 195 ALA A O 1
ATOM 1603 N N . LYS A 1 196 ? 54.032 15.697 -90.846 1.00 78.81 196 LYS A N 1
ATOM 1604 C CA . LYS A 1 196 ? 52.811 14.929 -90.592 1.00 78.81 196 LYS A CA 1
ATOM 1605 C C . LYS A 1 196 ? 53.000 13.877 -89.500 1.00 78.81 196 LYS A C 1
ATOM 1607 O O . LYS A 1 196 ? 52.149 13.791 -88.618 1.00 78.81 196 LYS A O 1
ATOM 1612 N N . ILE A 1 197 ? 54.111 13.140 -89.504 1.00 81.44 197 ILE A N 1
ATOM 1613 C CA . ILE A 1 197 ? 54.467 12.185 -88.442 1.00 81.44 197 ILE A CA 1
ATOM 1614 C C . ILE A 1 197 ? 54.638 12.916 -87.109 1.00 81.44 197 ILE A C 1
ATOM 1616 O O . ILE A 1 197 ? 54.039 12.516 -86.114 1.00 81.44 197 ILE A O 1
ATOM 1620 N N . SER A 1 198 ? 55.377 14.028 -87.091 1.00 81.50 198 SER A N 1
ATOM 1621 C CA . SER A 1 198 ? 55.578 14.835 -85.879 1.00 81.50 198 SER A CA 1
ATOM 1622 C C . SER A 1 198 ? 54.254 15.368 -85.327 1.00 81.50 198 SER A C 1
ATOM 1624 O O . SER A 1 198 ? 54.045 15.393 -84.117 1.00 81.50 198 SER A O 1
ATOM 1626 N N . PHE A 1 199 ? 53.329 15.748 -86.211 1.00 83.62 199 PHE A N 1
ATOM 1627 C CA . PHE A 1 199 ? 51.983 16.181 -85.845 1.00 83.62 199 PHE A CA 1
ATOM 1628 C C . PHE A 1 199 ? 51.085 15.044 -85.340 1.00 83.62 199 PHE A C 1
ATOM 1630 O O . PHE A 1 199 ? 50.256 15.265 -84.463 1.00 83.62 199 PHE A O 1
ATOM 1637 N N . LEU A 1 200 ? 51.199 13.835 -85.895 1.00 80.50 200 LEU A N 1
ATOM 1638 C CA . LEU A 1 200 ? 50.446 12.678 -85.406 1.00 80.50 200 LEU A CA 1
ATOM 1639 C C . LEU A 1 200 ? 50.983 12.214 -84.047 1.00 80.50 200 LEU A C 1
ATOM 1641 O O . LEU A 1 200 ? 50.191 11.983 -83.138 1.00 80.50 200 LEU A O 1
ATOM 1645 N N . LEU A 1 201 ? 52.308 12.172 -83.876 1.00 81.12 201 LEU A N 1
ATOM 1646 C CA . LEU A 1 201 ? 52.959 11.845 -82.606 1.00 81.12 201 LEU A CA 1
ATOM 1647 C C . LEU A 1 201 ? 52.633 12.864 -81.509 1.00 81.12 201 LEU A C 1
ATOM 1649 O O . LEU A 1 201 ? 52.314 12.464 -80.394 1.00 81.12 201 LEU A O 1
ATOM 1653 N N . SER A 1 202 ? 52.630 14.167 -81.817 1.00 82.56 202 SER A N 1
ATOM 1654 C CA . SER A 1 202 ? 52.287 15.208 -80.834 1.00 82.56 202 SER A CA 1
ATOM 1655 C C . SER A 1 202 ? 50.828 15.166 -80.370 1.00 82.56 202 SER A C 1
ATOM 1657 O O . SER A 1 202 ? 50.481 15.794 -79.371 1.00 82.56 202 SER A O 1
ATOM 1659 N N . LYS A 1 203 ? 49.969 14.418 -81.073 1.00 82.62 203 LYS A N 1
ATOM 1660 C CA . LYS A 1 203 ? 48.559 14.214 -80.725 1.00 82.62 203 LYS A CA 1
ATOM 1661 C C . LYS A 1 203 ? 48.286 12.945 -79.927 1.00 82.62 203 LYS A C 1
ATOM 1663 O O . LYS A 1 203 ? 47.142 12.759 -79.515 1.00 82.62 203 LYS A O 1
ATOM 1668 N N . ILE A 1 204 ? 49.276 12.078 -79.719 1.00 82.69 204 ILE A N 1
ATOM 1669 C CA . ILE A 1 204 ? 49.118 10.893 -78.876 1.00 82.69 204 ILE A CA 1
ATOM 1670 C C . ILE A 1 204 ? 49.214 11.353 -77.414 1.00 82.69 204 ILE A C 1
ATOM 1672 O O . ILE A 1 204 ? 50.277 11.819 -77.001 1.00 82.69 204 ILE A O 1
ATOM 1676 N N . PRO A 1 205 ? 48.133 11.261 -76.619 1.00 78.62 205 PRO A N 1
ATOM 1677 C CA . PRO A 1 205 ? 48.196 11.632 -75.214 1.00 78.62 205 PRO A CA 1
ATOM 1678 C C . PRO A 1 205 ? 49.178 10.723 -74.467 1.00 78.62 205 PRO A C 1
ATOM 1680 O O . PRO A 1 205 ? 49.148 9.500 -74.619 1.00 78.62 205 PRO A O 1
ATOM 1683 N N . VAL A 1 206 ? 50.035 11.328 -73.643 1.00 75.00 206 VAL A N 1
ATOM 1684 C CA . VAL A 1 206 ? 50.884 10.597 -72.698 1.00 75.00 206 VAL A CA 1
ATOM 1685 C C . VAL A 1 206 ? 50.010 10.209 -71.514 1.00 75.00 206 VAL A C 1
ATOM 1687 O O . VAL A 1 206 ? 49.427 11.071 -70.854 1.00 75.00 206 VAL A O 1
ATOM 1690 N N . VAL A 1 207 ? 49.863 8.907 -71.298 1.00 75.12 207 VAL A N 1
ATOM 1691 C CA . VAL A 1 207 ? 49.148 8.371 -70.142 1.00 75.12 207 VAL A CA 1
ATOM 1692 C C . VAL A 1 207 ? 50.201 8.026 -69.094 1.00 75.12 207 VAL A C 1
ATOM 1694 O O . VAL A 1 207 ? 51.034 7.158 -69.346 1.00 75.12 207 VAL A O 1
ATOM 1697 N N . GLU A 1 208 ? 50.197 8.763 -67.983 1.00 61.16 208 GLU A N 1
ATOM 1698 C CA . GLU A 1 208 ? 50.952 8.448 -66.758 1.00 61.16 208 GLU A CA 1
ATOM 1699 C C . GLU A 1 208 ? 50.121 7.560 -65.828 1.00 61.16 208 GLU A C 1
ATOM 1701 O O . GLU A 1 208 ? 48.894 7.815 -65.717 1.00 61.16 208 GLU A O 1
#

Secondary structure (DSSP, 8-state):
--HHHHHHHHHHHHHHHHHHHHHHHHHHHHHHHHHHHHHHHHHHHHHHHHHHHHHHHHHHHHHHHHHHHHHHHHHHHHHHHHHHHHHHHHHHHHHHHHHHHHHHHHHHHHHHHHHHHHHHHHHHHHHHHHHHHHHHHHHHHHHHHHHHHHHHHHHHHHHHHHHHHHHHHHHHHH-S--HHHHHHHHHHSHHHHHHHHHHHHTTS----

pLDDT: mean 90.42, std 11.77, range [52.47, 98.56]

Foldseek 3Di:
DPPVVVVVVVVVVVVVVVVVVVVVVVVVVVVVVVVVVVVVVVVVVVVVVVVVVVVVVVVVVVVVVVVVVVVVVVVVVVVVVVVVVVVVVVVVVVVVVVVVVVVVVVVVVVVVVVVVVVVVVVVVVVVVVVVVVVVVVVVVVVVVVVVVVVVLVVLVVQLVVLVVVLVVLCCVLPVPPPPVVNCVCCVPCVVVSVVVNVVSVVRRDDRD

Organism: Steinernema carpocapsae (NCBI:txid34508)

Sequence (208 aa):
MDFHREVLDVQKQLKVQRMSELKINEQIIEKLENDGKELRAEIDGLKEEIVGLKLDIANVEKDKQSIVGQRQKLEEMLRKSKKQSEKAARDLKRRLEESDRIRNLTLTQHTDVLNSLKNEIFDVKTKLKEERAELAACRQNLHTEKVLRAETLEKHRLQNEKLADLQKFFGLTLEENDDDYVDSLLGEDRTAIFAKISFLLSKIPVVE